Protein AF-A0A2K2TYU6-F1 (afdb_monomer)

Radius of gyration: 18.43 Å; Cα contacts (8 Å, |Δi|>4): 312; chains: 1; bounding box: 49×43×52 Å

Sequence (230 aa):
MEFLDEMWNAVNRLSLPSLKEAEAVNQVEITENPALFQAGRITERYLELQALYRYLFSMYLTAQSGMDRLDNRLKERGFLKAGESNMDFYQKYDLMGLDYLYLRSFVHIERLTPEQIDLLERLARKQGGEQTLKDAGQMMEQTYKQVLAVNSKNPKQQFEIFPSVYGEGIVKGEAILIGLKSMADYDGDGMIKDEDEDQRRVNTFYSVSKQLETILSRLLKTEVVVITEI

pLDDT: mean 90.72, std 8.13, range [54.75, 98.44]

Mean predicted aligned error: 4.63 Å

Secondary structure (DSSP, 8-state):
-HHHHHHHHHHHT--PPPHHHHHHH------S-TTTEETTEE-HHHHHHHHHHHHHHHHHHHHHH-HHHHHHHHHHTTPBPPPGGG--HHHHT--S--SSEEE-S---GGGS-HHHHHHHHHHHTT-SHHHHHHHHHHHHHHHHHHHHSS-SSSTTSEEESS--TTSTTEEETTPEEEEEE-B--B-TTSSBS-HHHHHHHHHHHHHHHHHHHHHHHHHHTS-EEEEEE-

Solvent-accessible surface area (backbone atoms only — not comparable to full-atom values): 12987 Å² total; per-residue (Å²): 108,68,67,60,50,50,51,45,51,56,60,73,64,53,68,70,75,52,69,68,60,56,57,70,69,69,77,82,74,84,65,90,51,68,78,42,29,56,98,85,35,82,38,72,58,32,54,54,49,32,50,51,53,46,38,52,50,26,53,52,49,45,76,74,66,52,50,63,62,52,44,51,55,46,50,76,71,67,60,42,52,61,50,80,91,70,45,53,77,44,55,70,58,43,63,60,84,49,72,37,46,30,59,51,39,63,68,41,62,76,73,52,53,73,70,57,49,49,43,48,49,35,42,75,69,66,42,73,53,71,60,34,50,53,52,44,48,54,50,44,74,75,38,46,66,57,26,26,16,76,28,57,90,47,38,82,44,75,44,77,80,46,96,46,100,84,48,80,28,54,40,42,11,41,24,33,38,33,34,38,40,42,44,79,64,59,43,98,86,71,43,72,67,47,64,70,59,44,52,49,50,52,53,48,53,58,54,50,33,58,51,46,25,56,53,47,16,62,73,68,72,41,54,35,47,50,50,74,47,112

Structure (mmCIF, N/CA/C/O backbone):
data_AF-A0A2K2TYU6-F1
#
_entry.id   AF-A0A2K2TYU6-F1
#
loop_
_atom_site.group_PDB
_atom_site.id
_atom_site.type_symbol
_atom_site.label_atom_id
_atom_site.label_alt_id
_atom_site.label_comp_id
_atom_site.label_asym_id
_atom_site.label_entity_id
_atom_site.label_seq_id
_atom_site.pdbx_PDB_ins_code
_atom_site.Cartn_x
_atom_site.Cartn_y
_atom_site.Cartn_z
_atom_site.occupancy
_atom_site.B_iso_or_equiv
_atom_site.auth_seq_id
_atom_site.auth_comp_id
_atom_site.auth_asym_id
_atom_site.auth_atom_id
_atom_site.pdbx_PDB_model_num
ATOM 1 N N . MET A 1 1 ? -11.712 -22.604 8.327 1.00 54.75 1 MET A N 1
ATOM 2 C CA . MET A 1 1 ? -10.639 -22.808 9.328 1.00 54.75 1 MET A CA 1
ATOM 3 C C . MET A 1 1 ? -9.282 -22.625 8.662 1.00 54.75 1 MET A C 1
ATOM 5 O O . MET A 1 1 ? -8.596 -21.686 9.020 1.00 54.75 1 MET A O 1
ATOM 9 N N . GLU A 1 2 ? -8.996 -23.369 7.589 1.00 64.75 2 GLU A N 1
ATOM 10 C CA . GLU A 1 2 ? -7.751 -23.286 6.800 1.00 64.75 2 GLU A CA 1
ATOM 11 C C . GLU A 1 2 ? -7.391 -21.868 6.308 1.00 64.75 2 GLU A C 1
ATOM 13 O O . GLU A 1 2 ? -6.295 -21.403 6.581 1.00 64.75 2 GLU A O 1
ATOM 18 N N . PHE A 1 3 ? -8.331 -21.107 5.728 1.00 63.84 3 PHE A N 1
ATOM 19 C CA . PHE A 1 3 ? -8.072 -19.724 5.278 1.00 63.84 3 PHE A CA 1
ATOM 20 C C . PHE A 1 3 ? -7.718 -18.742 6.410 1.00 63.84 3 PHE A C 1
ATOM 22 O O . PHE A 1 3 ? -6.911 -17.833 6.231 1.00 63.84 3 PHE A O 1
ATOM 29 N N . LEU A 1 4 ? -8.323 -18.906 7.593 1.00 63.62 4 LEU A N 1
ATOM 30 C CA . LEU A 1 4 ? -7.985 -18.083 8.758 1.00 63.62 4 LEU A CA 1
ATOM 31 C C . LEU A 1 4 ? -6.579 -18.406 9.244 1.00 63.62 4 LEU A C 1
ATOM 33 O O . LEU A 1 4 ? -5.850 -17.493 9.613 1.00 63.62 4 LEU A O 1
ATOM 37 N N . ASP A 1 5 ? -6.206 -19.682 9.229 1.00 68.75 5 ASP A N 1
ATOM 38 C CA . ASP A 1 5 ? -4.866 -20.122 9.592 1.00 68.75 5 ASP A CA 1
ATOM 39 C C . ASP A 1 5 ? -3.831 -19.696 8.543 1.00 68.75 5 ASP A C 1
ATOM 41 O O . ASP A 1 5 ? -2.744 -19.277 8.917 1.00 68.75 5 ASP A O 1
ATOM 45 N N . GLU A 1 6 ? -4.161 -19.700 7.250 1.00 69.81 6 GLU A N 1
ATOM 46 C CA . GLU A 1 6 ? -3.323 -19.155 6.172 1.00 69.81 6 GLU A CA 1
ATOM 47 C C . GLU A 1 6 ? -3.134 -17.645 6.291 1.00 69.81 6 GLU A C 1
ATOM 49 O O . GLU A 1 6 ? -1.996 -17.178 6.277 1.00 69.81 6 GLU A O 1
ATOM 54 N N . MET A 1 7 ? -4.221 -16.890 6.491 1.00 69.81 7 MET A N 1
ATOM 55 C CA . MET A 1 7 ? -4.152 -15.463 6.805 1.00 69.81 7 MET A CA 1
ATOM 56 C C . MET A 1 7 ? -3.268 -15.240 8.025 1.00 69.81 7 MET A C 1
ATOM 58 O O . MET A 1 7 ? -2.398 -14.381 8.011 1.00 69.81 7 MET A O 1
ATOM 62 N N . TRP A 1 8 ? -3.455 -16.025 9.083 1.00 64.69 8 TRP A N 1
ATOM 63 C CA . TRP A 1 8 ? -2.672 -15.879 10.298 1.00 64.69 8 TRP A CA 1
ATOM 64 C C . TRP A 1 8 ? -1.220 -16.290 10.146 1.00 64.69 8 TRP A C 1
ATOM 66 O O . TRP A 1 8 ? -0.357 -15.691 10.773 1.00 64.69 8 TRP A O 1
ATOM 76 N N . ASN A 1 9 ? -0.925 -17.271 9.308 1.00 70.81 9 ASN A N 1
ATOM 77 C CA . ASN A 1 9 ? 0.439 -17.629 8.961 1.00 70.81 9 ASN A CA 1
ATOM 78 C C . ASN A 1 9 ? 1.087 -16.531 8.117 1.00 70.81 9 ASN A C 1
ATOM 80 O O . ASN A 1 9 ? 2.256 -16.233 8.337 1.00 70.81 9 ASN A O 1
ATOM 84 N N . ALA A 1 10 ? 0.345 -15.892 7.210 1.00 69.00 10 ALA A N 1
ATOM 85 C CA . ALA A 1 10 ? 0.814 -14.724 6.474 1.00 69.00 10 ALA A CA 1
ATOM 86 C C . ALA A 1 10 ? 1.066 -13.539 7.421 1.00 69.00 10 ALA A C 1
ATOM 88 O O . ALA A 1 10 ? 2.134 -12.939 7.363 1.00 69.00 10 ALA A O 1
ATOM 89 N N . VAL A 1 11 ? 0.145 -13.282 8.358 1.00 65.50 11 VAL A N 1
ATOM 90 C CA . VAL A 1 11 ? 0.242 -12.214 9.366 1.00 65.50 11 VAL A CA 1
ATOM 91 C C . VAL A 1 11 ? 1.359 -12.475 10.394 1.00 65.50 11 VAL A C 1
ATOM 93 O O . VAL A 1 11 ? 2.069 -11.569 10.807 1.00 65.50 11 VAL A O 1
ATOM 96 N N . ASN A 1 12 ? 1.590 -13.721 10.799 1.00 65.56 12 ASN A N 1
ATOM 97 C CA . ASN A 1 12 ? 2.666 -14.053 11.741 1.00 65.56 12 ASN A CA 1
ATOM 98 C C . ASN A 1 12 ? 4.047 -14.101 11.075 1.00 65.56 12 ASN A C 1
ATOM 100 O O . ASN A 1 12 ? 5.063 -14.056 11.764 1.00 65.56 12 ASN A O 1
ATOM 104 N N . ARG A 1 13 ? 4.099 -14.214 9.743 1.00 65.25 13 ARG A N 1
ATOM 105 C CA . ARG A 1 13 ? 5.332 -14.097 8.952 1.00 65.25 13 ARG A CA 1
ATOM 106 C C . ARG A 1 13 ? 5.657 -12.650 8.582 1.00 65.25 13 ARG A C 1
ATOM 108 O O . ARG A 1 13 ? 6.656 -12.426 7.903 1.00 65.25 13 ARG A O 1
ATOM 115 N N . LEU A 1 14 ? 4.836 -11.685 9.002 1.00 65.94 14 LEU A N 1
ATOM 116 C CA . LEU A 1 14 ? 5.059 -10.277 8.707 1.00 65.94 14 LEU A CA 1
ATOM 117 C C . LEU A 1 14 ? 6.374 -9.826 9.330 1.00 65.94 14 LEU A C 1
ATOM 119 O O . LEU A 1 14 ? 6.532 -9.804 10.550 1.00 65.94 14 LEU A O 1
ATOM 123 N N . SER A 1 15 ? 7.305 -9.407 8.477 1.00 73.38 15 SER A N 1
ATOM 124 C CA . SER A 1 15 ? 8.320 -8.464 8.914 1.00 73.38 15 SER A CA 1
ATOM 125 C C . SER A 1 15 ? 7.583 -7.157 9.188 1.00 73.38 15 SER A C 1
ATOM 127 O O . SER A 1 15 ? 7.060 -6.533 8.268 1.00 73.38 15 SER A O 1
ATOM 129 N N . LEU A 1 16 ? 7.444 -6.798 10.460 1.00 86.25 16 LEU A N 1
ATOM 130 C CA . LEU A 1 16 ? 6.969 -5.474 10.837 1.00 86.25 16 LEU A CA 1
ATOM 131 C C . LEU A 1 16 ? 8.162 -4.514 10.839 1.00 86.25 16 LEU A C 1
ATOM 133 O O . LEU A 1 16 ? 9.266 -4.925 11.217 1.00 86.25 16 LEU A O 1
ATOM 137 N N . PRO A 1 17 ? 7.965 -3.242 10.456 1.00 90.44 17 PRO A N 1
ATOM 138 C CA . PRO A 1 17 ? 8.984 -2.234 10.688 1.00 90.44 17 PRO A CA 1
ATOM 139 C C . PRO A 1 17 ? 9.303 -2.142 12.177 1.00 90.44 17 PRO A C 1
ATOM 141 O O . PRO A 1 17 ? 8.434 -2.321 13.030 1.00 90.44 17 PRO A O 1
ATOM 144 N N . SER A 1 18 ? 10.542 -1.796 12.511 1.00 91.81 18 SER A N 1
ATOM 145 C CA . SER A 1 18 ? 10.824 -1.317 13.862 1.00 91.81 18 SER A CA 1
ATOM 146 C C . SER A 1 18 ? 10.087 0.003 14.119 1.00 91.81 18 SER A C 1
ATOM 148 O O . SER A 1 18 ? 9.856 0.787 13.194 1.00 91.81 18 SER A O 1
ATOM 150 N N . LEU A 1 19 ? 9.784 0.307 15.388 1.00 90.88 19 LEU A N 1
ATOM 151 C CA . LEU A 1 19 ? 9.201 1.603 15.771 1.00 90.88 19 LEU A CA 1
ATOM 152 C C . LEU A 1 19 ? 10.018 2.775 15.212 1.00 90.88 19 LEU A C 1
ATOM 154 O O . LEU A 1 19 ? 9.453 3.725 14.687 1.00 90.88 19 LEU A O 1
ATOM 158 N N . LYS A 1 20 ? 11.352 2.663 15.238 1.00 91.19 20 LYS A N 1
ATOM 159 C CA . LYS A 1 20 ? 12.261 3.676 14.695 1.00 91.19 20 LYS A CA 1
ATOM 160 C C . LYS A 1 20 ? 12.087 3.875 13.185 1.00 91.19 20 LYS A C 1
ATOM 162 O O . LYS A 1 20 ? 12.101 5.013 12.730 1.00 91.19 20 LYS A O 1
ATOM 167 N N . GLU A 1 21 ? 11.965 2.796 12.410 1.00 91.44 21 GLU A N 1
ATOM 168 C CA . GLU A 1 21 ? 11.733 2.893 10.962 1.00 91.44 21 GLU A CA 1
ATOM 169 C C . GLU A 1 21 ? 10.371 3.523 10.663 1.00 91.44 21 GLU A C 1
ATOM 171 O O . GLU A 1 21 ? 10.288 4.398 9.808 1.00 91.44 21 GLU A O 1
ATOM 176 N N . ALA A 1 22 ? 9.322 3.128 11.390 1.00 90.44 22 ALA A N 1
ATOM 177 C CA . ALA A 1 22 ? 7.981 3.672 11.200 1.00 90.44 22 ALA A CA 1
ATOM 178 C C . ALA A 1 22 ? 7.881 5.156 11.605 1.00 90.44 22 ALA A C 1
ATOM 180 O O . ALA A 1 22 ? 7.310 5.958 10.868 1.00 90.44 22 ALA A O 1
ATOM 181 N N . GLU A 1 23 ? 8.484 5.553 12.730 1.00 88.81 23 GLU A N 1
ATOM 182 C CA . GLU A 1 23 ? 8.552 6.958 13.158 1.00 88.81 23 GLU A CA 1
ATOM 183 C C . GLU A 1 23 ? 9.353 7.821 12.169 1.00 88.81 23 GLU A C 1
ATOM 185 O O . GLU A 1 23 ? 8.998 8.975 11.939 1.00 88.81 23 GLU A O 1
ATOM 190 N N . ALA A 1 24 ? 10.393 7.267 11.533 1.00 89.00 24 ALA A N 1
ATOM 191 C CA . ALA A 1 24 ? 11.202 7.988 10.548 1.00 89.00 24 ALA A CA 1
ATOM 192 C C . ALA A 1 24 ? 10.431 8.355 9.267 1.00 89.00 24 ALA A C 1
ATOM 194 O O . ALA A 1 24 ? 10.798 9.322 8.602 1.00 89.00 24 ALA A O 1
ATOM 195 N N . VAL A 1 25 ? 9.355 7.629 8.935 1.00 86.50 25 VAL A N 1
ATOM 196 C CA . VAL A 1 25 ? 8.456 7.984 7.820 1.00 86.50 25 VAL A CA 1
ATOM 197 C C . VAL A 1 25 ? 7.644 9.246 8.142 1.00 86.50 25 VAL A C 1
ATOM 199 O O . VAL A 1 25 ? 7.296 9.992 7.231 1.00 86.50 25 VAL A O 1
ATOM 202 N N . ASN A 1 26 ? 7.391 9.518 9.430 1.00 81.81 26 ASN A N 1
ATOM 203 C CA . ASN A 1 26 ? 6.778 10.746 9.950 1.00 81.81 26 ASN A CA 1
ATOM 204 C C . ASN A 1 26 ? 5.437 11.136 9.287 1.00 81.81 26 ASN A C 1
ATOM 206 O O . ASN A 1 26 ? 5.206 12.298 8.959 1.00 81.81 26 ASN A O 1
ATOM 210 N N . GLN A 1 27 ? 4.550 10.158 9.078 1.00 85.38 27 GLN A N 1
ATOM 211 C CA . GLN A 1 27 ? 3.218 10.384 8.491 1.00 85.38 27 GLN A CA 1
ATOM 212 C C . GLN A 1 27 ? 2.056 10.180 9.471 1.00 85.38 27 GLN A C 1
ATOM 214 O O . GLN A 1 27 ? 0.917 10.486 9.137 1.00 85.38 27 GLN A O 1
ATOM 219 N N . VAL A 1 28 ? 2.317 9.682 10.680 1.00 87.44 28 VAL A N 1
ATOM 220 C CA . VAL A 1 28 ? 1.258 9.330 11.635 1.00 87.44 28 VAL A CA 1
ATOM 221 C C . VAL A 1 28 ? 0.677 10.576 12.302 1.00 87.44 28 VAL A C 1
ATOM 223 O O . VAL A 1 28 ? 1.409 11.380 12.882 1.00 87.44 28 VAL A O 1
ATOM 226 N N . GLU A 1 29 ? -0.649 10.706 12.291 1.00 88.38 29 GLU A N 1
ATOM 227 C CA . GLU A 1 29 ? -1.349 11.733 13.065 1.00 88.38 29 GLU A CA 1
ATOM 228 C C . GLU A 1 29 ? -1.585 11.228 14.500 1.00 88.38 29 GLU A C 1
ATOM 230 O O . GLU A 1 29 ? -2.454 10.395 14.748 1.00 88.38 29 GLU A O 1
ATOM 235 N N . ILE A 1 30 ? -0.805 11.712 15.473 1.00 87.69 30 ILE A N 1
ATOM 236 C CA . ILE A 1 30 ? -0.972 11.307 16.878 1.00 87.69 30 ILE A CA 1
ATOM 237 C C . ILE A 1 30 ? -2.356 11.735 17.391 1.00 87.69 30 ILE A C 1
ATOM 239 O O . ILE A 1 30 ? -2.726 12.907 17.303 1.00 87.69 30 ILE A O 1
ATOM 243 N N . THR A 1 31 ? -3.101 10.790 17.969 1.00 85.75 31 THR A N 1
ATOM 244 C CA . THR A 1 31 ? -4.407 11.031 18.607 1.00 85.75 31 THR A CA 1
ATOM 245 C C . THR A 1 31 ? -4.393 10.616 20.079 1.00 85.75 31 THR A C 1
ATOM 247 O O . THR A 1 31 ? -3.404 10.088 20.585 1.00 85.75 31 THR A O 1
ATOM 250 N N . GLU A 1 32 ? -5.507 10.833 20.782 1.00 84.06 32 GLU A N 1
ATOM 251 C CA . GLU A 1 32 ? -5.668 10.436 22.188 1.00 84.06 32 GLU A CA 1
ATOM 252 C C . GLU A 1 32 ? -5.983 8.942 22.378 1.00 84.06 32 GLU A C 1
ATOM 254 O O . GLU A 1 32 ? -6.217 8.517 23.505 1.00 84.06 32 GLU A O 1
ATOM 259 N N . ASN A 1 33 ? -6.001 8.126 21.313 1.00 84.56 33 ASN A N 1
ATOM 260 C CA . ASN A 1 33 ? -6.320 6.703 21.428 1.00 84.56 33 ASN A CA 1
ATOM 261 C C . ASN A 1 33 ? -5.182 5.937 22.143 1.00 84.56 33 ASN A C 1
ATOM 263 O O . ASN A 1 33 ? -4.133 5.704 21.531 1.00 84.56 33 ASN A O 1
ATOM 267 N N . PRO A 1 34 ? -5.383 5.472 23.393 1.00 81.88 34 PRO A N 1
ATOM 268 C CA . PRO A 1 34 ? -4.319 4.857 24.182 1.00 81.88 34 PRO A CA 1
ATOM 269 C C . PRO A 1 34 ? -3.942 3.449 23.697 1.00 81.88 34 PRO A C 1
ATOM 271 O O . PRO A 1 34 ? -2.894 2.936 24.078 1.00 81.88 34 PRO A O 1
ATOM 274 N N . ALA A 1 35 ? -4.776 2.809 22.866 1.00 79.44 35 ALA A N 1
ATOM 275 C CA . ALA A 1 35 ? -4.442 1.523 22.250 1.00 79.44 35 ALA A CA 1
ATOM 276 C C . ALA A 1 35 ? -3.401 1.684 21.129 1.00 79.44 35 ALA A C 1
ATOM 278 O O . ALA A 1 35 ? -2.609 0.779 20.864 1.00 79.44 35 ALA A O 1
ATOM 279 N N . LEU A 1 36 ? -3.400 2.847 20.478 1.00 87.88 36 LEU A N 1
ATOM 280 C CA . LEU A 1 36 ? -2.537 3.168 19.345 1.00 87.88 36 LEU A CA 1
ATOM 281 C C . LEU A 1 36 ? -1.298 3.961 19.765 1.00 87.88 36 LEU A C 1
ATOM 283 O O . LEU A 1 36 ? -0.225 3.777 19.191 1.00 87.88 36 LEU A O 1
ATOM 287 N N . PHE A 1 37 ? -1.439 4.815 20.779 1.00 91.88 37 PHE A N 1
ATOM 288 C CA . PHE A 1 37 ? -0.407 5.757 21.179 1.00 91.88 37 PHE A CA 1
ATOM 289 C C . PHE A 1 37 ? -0.103 5.682 22.670 1.00 91.88 37 PHE A C 1
ATOM 291 O O . PHE A 1 37 ? -1.001 5.643 23.508 1.00 91.88 37 PHE A O 1
ATOM 298 N N . GLN A 1 38 ? 1.182 5.752 23.012 1.00 89.75 38 GLN A N 1
ATOM 299 C CA . GLN A 1 38 ? 1.645 5.868 24.391 1.00 89.75 38 GLN A CA 1
ATOM 300 C C . GLN A 1 38 ? 2.649 7.015 24.492 1.00 89.75 38 GLN A C 1
ATOM 302 O O . GLN A 1 38 ? 3.632 7.054 23.758 1.00 89.75 38 GLN A O 1
ATOM 307 N N . ALA A 1 39 ? 2.390 7.971 25.391 1.00 87.12 39 ALA A N 1
ATOM 308 C CA . ALA A 1 39 ? 3.230 9.162 25.579 1.00 87.12 39 ALA A CA 1
ATOM 309 C C . ALA A 1 39 ? 3.535 9.924 24.266 1.00 87.12 39 ALA A C 1
ATOM 311 O O . ALA A 1 39 ? 4.645 10.411 24.059 1.00 87.12 39 ALA A O 1
ATOM 312 N N . GLY A 1 40 ? 2.543 10.011 23.370 1.00 85.81 40 GLY A N 1
ATOM 313 C CA . GLY A 1 40 ? 2.661 10.710 22.087 1.00 85.81 40 GLY A CA 1
ATOM 314 C C . GLY A 1 40 ? 3.460 9.966 21.012 1.00 85.81 40 GLY A C 1
ATOM 315 O O . GLY A 1 40 ? 3.871 10.589 20.038 1.00 85.81 40 GLY A O 1
ATOM 316 N N . ARG A 1 41 ? 3.699 8.660 21.181 1.00 88.94 41 ARG A N 1
ATOM 317 C CA . ARG A 1 41 ? 4.425 7.809 20.226 1.00 88.94 41 ARG A CA 1
ATOM 318 C C . ARG A 1 41 ? 3.593 6.619 19.785 1.00 88.94 41 ARG A C 1
ATOM 320 O O . ARG A 1 41 ? 2.735 6.162 20.541 1.00 88.94 41 ARG A O 1
ATOM 327 N N . ILE A 1 42 ? 3.870 6.116 18.583 1.00 92.25 42 ILE A N 1
ATOM 328 C CA . ILE A 1 42 ? 3.288 4.861 18.097 1.00 92.25 42 ILE A CA 1
ATOM 329 C C . ILE A 1 42 ? 3.756 3.685 18.956 1.00 92.25 42 ILE A C 1
ATOM 331 O O . ILE A 1 42 ? 4.867 3.684 19.488 1.00 92.25 42 ILE A O 1
ATOM 335 N N . THR A 1 43 ? 2.901 2.678 19.095 1.00 92.25 43 THR A N 1
ATOM 336 C CA . THR A 1 43 ? 3.194 1.451 19.845 1.00 92.25 43 THR A CA 1
ATOM 337 C C . THR A 1 43 ? 3.448 0.276 18.899 1.00 92.25 43 THR A C 1
ATOM 339 O O . THR A 1 43 ? 3.100 0.323 17.721 1.00 92.25 43 THR A O 1
ATOM 342 N N . GLU A 1 44 ? 4.014 -0.826 19.402 1.00 91.00 44 GLU A N 1
ATOM 343 C CA . GLU A 1 44 ? 4.094 -2.078 18.624 1.00 91.00 44 GLU A CA 1
ATOM 344 C C . GLU A 1 44 ? 2.697 -2.544 18.201 1.00 91.00 44 GLU A C 1
ATOM 346 O O . GLU A 1 44 ? 2.488 -2.989 17.074 1.00 91.00 44 GLU A O 1
ATOM 351 N N . ARG A 1 45 ? 1.707 -2.325 19.074 1.00 91.50 45 ARG A N 1
ATOM 352 C CA . ARG A 1 45 ? 0.308 -2.625 18.790 1.00 91.50 45 ARG A CA 1
ATOM 353 C C . ARG A 1 45 ? -0.231 -1.830 17.602 1.00 91.50 45 ARG A C 1
ATOM 355 O O . ARG A 1 45 ? -0.951 -2.397 16.787 1.00 91.50 45 ARG A O 1
ATOM 362 N N . TYR A 1 46 ? 0.135 -0.554 17.461 1.00 94.06 46 TYR A N 1
ATOM 363 C CA . TYR A 1 46 ? -0.202 0.229 16.268 1.00 94.06 46 TYR A CA 1
ATOM 364 C C . TYR A 1 46 ? 0.321 -0.454 14.999 1.00 94.06 46 TYR A C 1
ATOM 366 O O . TYR A 1 46 ? -0.435 -0.626 14.046 1.00 94.06 46 TYR A O 1
ATOM 374 N N . LEU A 1 47 ? 1.582 -0.899 14.999 1.00 92.56 47 LEU A N 1
ATOM 375 C CA . LEU A 1 47 ? 2.200 -1.550 13.840 1.00 92.56 47 LEU A CA 1
ATOM 376 C C . LEU A 1 47 ? 1.515 -2.873 13.479 1.00 92.56 47 LEU A C 1
ATOM 378 O O . LEU A 1 47 ? 1.251 -3.125 12.304 1.00 92.56 47 LEU A O 1
ATOM 382 N N . GLU A 1 48 ? 1.164 -3.690 14.475 1.00 91.56 48 GLU A N 1
ATOM 383 C CA . GLU A 1 48 ? 0.414 -4.934 14.265 1.00 91.56 48 GLU A CA 1
ATOM 384 C C . GLU A 1 48 ? -0.948 -4.680 13.603 1.00 91.56 48 GLU A C 1
ATOM 386 O O . GLU A 1 48 ? -1.297 -5.310 12.601 1.00 91.56 48 GLU A O 1
ATOM 391 N N . LEU A 1 49 ? -1.728 -3.741 14.151 1.00 94.06 49 LEU A N 1
ATOM 392 C CA . LEU A 1 49 ? -3.061 -3.421 13.634 1.00 94.06 49 LEU A CA 1
ATOM 393 C C . LEU A 1 49 ? -2.984 -2.757 12.253 1.00 94.06 49 LEU A C 1
ATOM 395 O O . LEU A 1 49 ? -3.832 -3.012 11.395 1.00 94.06 49 LEU A O 1
ATOM 399 N N . GLN A 1 50 ? -1.946 -1.952 12.015 1.00 94.44 50 GLN A N 1
ATOM 400 C CA . GLN A 1 50 ? -1.680 -1.333 10.722 1.00 94.44 50 GLN A CA 1
ATOM 401 C C . GLN A 1 50 ? -1.401 -2.400 9.664 1.00 94.44 50 GLN A C 1
ATOM 403 O O . GLN A 1 50 ? -1.985 -2.363 8.578 1.00 94.44 50 GLN A O 1
ATOM 408 N N . ALA A 1 51 ? -0.554 -3.376 9.986 1.00 92.38 51 ALA A N 1
ATOM 409 C CA . ALA A 1 51 ? -0.216 -4.451 9.069 1.00 92.38 51 ALA A CA 1
ATOM 410 C C . ALA A 1 51 ? -1.416 -5.368 8.785 1.00 92.38 51 ALA A C 1
ATOM 412 O O . ALA A 1 51 ? -1.621 -5.773 7.641 1.00 92.38 51 ALA A O 1
ATOM 413 N N . LEU A 1 52 ? -2.274 -5.620 9.780 1.00 92.56 52 LEU A N 1
ATOM 414 C CA . LEU A 1 52 ? -3.544 -6.326 9.580 1.00 92.56 52 LEU A CA 1
ATOM 415 C C . LEU A 1 52 ? -4.469 -5.592 8.607 1.00 92.56 52 LEU A C 1
ATOM 417 O O . LEU A 1 52 ? -4.988 -6.203 7.672 1.00 92.56 52 LEU A O 1
ATOM 421 N N . TYR A 1 53 ? -4.657 -4.282 8.786 1.00 96.12 53 TYR A N 1
ATOM 422 C CA . TYR A 1 53 ? -5.464 -3.490 7.858 1.00 96.12 53 TYR A CA 1
ATOM 423 C C . TYR A 1 53 ? -4.871 -3.519 6.443 1.00 96.12 53 TYR A C 1
ATOM 425 O O . TYR A 1 53 ? -5.587 -3.745 5.464 1.00 96.12 53 TYR A O 1
ATOM 433 N N . ARG A 1 54 ? -3.546 -3.351 6.337 1.00 94.56 54 ARG A N 1
ATOM 434 C CA . ARG A 1 54 ? -2.810 -3.434 5.070 1.00 94.56 54 ARG A CA 1
ATOM 435 C C . ARG A 1 54 ? -3.022 -4.777 4.380 1.00 94.56 54 ARG A C 1
ATOM 437 O O . ARG A 1 54 ? -3.254 -4.803 3.173 1.00 94.56 54 ARG A O 1
ATOM 444 N N . TYR A 1 55 ? -2.967 -5.875 5.128 1.00 92.19 55 TYR A N 1
ATOM 445 C CA . TYR A 1 55 ? -3.196 -7.218 4.607 1.00 92.19 55 TYR A CA 1
ATOM 446 C C . TYR A 1 55 ? -4.616 -7.367 4.049 1.00 92.19 55 TYR A C 1
ATOM 448 O O . TYR A 1 55 ? -4.785 -7.801 2.911 1.00 92.19 55 TYR A O 1
ATOM 456 N N . LEU A 1 56 ? -5.637 -6.944 4.808 1.00 94.25 56 LEU A N 1
ATOM 457 C CA . LEU A 1 56 ? -7.035 -6.993 4.362 1.00 94.25 56 LEU A CA 1
ATOM 458 C C . LEU A 1 56 ? -7.227 -6.233 3.044 1.00 94.25 56 LEU A C 1
ATOM 460 O O . LEU A 1 56 ? -7.827 -6.763 2.106 1.00 94.25 56 LEU A O 1
ATOM 464 N N . PHE A 1 57 ? -6.673 -5.022 2.945 1.00 96.25 57 PHE A N 1
ATOM 465 C CA . PHE A 1 57 ? -6.741 -4.236 1.716 1.00 96.25 57 PHE A CA 1
ATOM 466 C C . PHE A 1 57 ? -5.963 -4.879 0.562 1.00 96.25 57 PHE A C 1
ATOM 468 O O . PHE A 1 57 ? -6.451 -4.897 -0.565 1.00 96.25 57 PHE A O 1
ATOM 475 N N . SER A 1 58 ? -4.786 -5.448 0.830 1.00 92.81 58 SER A N 1
ATOM 476 C CA . SER A 1 58 ? -3.961 -6.121 -0.183 1.00 92.81 58 SER A CA 1
ATOM 477 C C . SER A 1 58 ? -4.695 -7.316 -0.791 1.00 92.81 58 SER A C 1
ATOM 479 O O . SER A 1 58 ? -4.758 -7.445 -2.015 1.00 92.81 58 SER A O 1
ATOM 481 N N . MET A 1 59 ? -5.339 -8.134 0.045 1.00 90.50 59 MET A N 1
ATOM 482 C CA . MET A 1 59 ? -6.170 -9.258 -0.398 1.00 90.50 59 MET A CA 1
ATOM 483 C C . MET A 1 59 ? -7.363 -8.792 -1.234 1.00 90.50 59 MET A C 1
ATOM 485 O O . MET A 1 59 ? -7.631 -9.345 -2.299 1.00 90.50 59 MET A O 1
ATOM 489 N N . TYR A 1 60 ? -8.062 -7.748 -0.784 1.00 93.62 60 TYR A N 1
ATOM 490 C CA . TYR A 1 60 ? -9.167 -7.158 -1.537 1.00 93.62 60 TYR A CA 1
ATOM 491 C C . TYR A 1 60 ? -8.713 -6.640 -2.908 1.00 93.62 60 TYR A C 1
ATOM 493 O O . TYR A 1 60 ? -9.300 -6.983 -3.934 1.00 93.62 60 TYR A O 1
ATOM 501 N N . LEU A 1 61 ? -7.642 -5.846 -2.940 1.00 94.38 61 LEU A N 1
ATOM 502 C CA . LEU A 1 61 ? -7.152 -5.217 -4.158 1.00 94.38 61 LEU A CA 1
ATOM 503 C C . LEU A 1 61 ? -6.682 -6.260 -5.172 1.00 94.38 61 LEU A C 1
ATOM 505 O O . LEU A 1 61 ? -7.080 -6.207 -6.335 1.00 94.38 61 LEU A O 1
ATOM 509 N N . THR A 1 62 ? -5.864 -7.222 -4.745 1.00 91.56 62 THR A N 1
ATOM 510 C CA . THR A 1 62 ? -5.335 -8.284 -5.618 1.00 91.56 62 THR A CA 1
ATOM 511 C C . THR A 1 62 ? -6.449 -9.159 -6.190 1.00 91.56 62 THR A C 1
ATOM 513 O O . THR A 1 62 ? -6.483 -9.373 -7.402 1.00 91.56 62 THR A O 1
ATOM 516 N N . ALA A 1 63 ? -7.422 -9.566 -5.367 1.00 89.94 63 ALA A N 1
ATOM 517 C CA . ALA A 1 63 ? -8.548 -10.392 -5.803 1.00 89.94 63 ALA A CA 1
ATOM 518 C C . ALA A 1 63 ? -9.460 -9.700 -6.834 1.00 89.94 63 ALA A C 1
ATOM 520 O O . ALA A 1 63 ? -10.055 -10.373 -7.675 1.00 89.94 63 ALA A O 1
ATOM 521 N N . GLN A 1 64 ? -9.586 -8.370 -6.779 1.00 90.19 64 GLN A N 1
ATOM 522 C CA . GLN A 1 64 ? -10.519 -7.615 -7.627 1.00 90.19 64 GLN A CA 1
ATOM 523 C C . GLN A 1 64 ? -9.875 -6.982 -8.872 1.00 90.19 64 GLN A C 1
ATOM 525 O O . GLN A 1 64 ? -10.581 -6.615 -9.811 1.00 90.19 64 GLN A O 1
ATOM 530 N N . SER A 1 65 ? -8.549 -6.817 -8.895 1.00 90.31 65 SER A N 1
ATOM 531 C CA . SER A 1 65 ? -7.853 -6.035 -9.932 1.00 90.31 65 SER A CA 1
ATOM 532 C C . SER A 1 65 ? -7.180 -6.866 -11.026 1.00 90.31 65 SER A C 1
ATOM 534 O O . SER A 1 65 ? -6.949 -6.347 -12.119 1.00 90.31 65 SER A O 1
ATOM 536 N N . GLY A 1 66 ? -6.845 -8.133 -10.755 1.00 87.31 66 GLY A N 1
ATOM 537 C CA . GLY A 1 66 ? -6.026 -8.952 -11.657 1.00 87.31 66 GLY A CA 1
ATOM 538 C C . GLY A 1 66 ? -4.549 -8.527 -11.720 1.00 87.31 66 GLY A C 1
ATOM 539 O O . GLY A 1 66 ? -3.864 -8.827 -12.702 1.00 87.31 66 GLY A O 1
ATOM 540 N N . MET A 1 67 ? -4.062 -7.788 -10.713 1.00 91.38 67 MET A N 1
ATOM 541 C CA . MET A 1 67 ? -2.661 -7.349 -10.618 1.00 91.38 67 MET A CA 1
ATOM 542 C C . MET A 1 67 ? -1.675 -8.520 -10.524 1.00 91.38 67 MET A C 1
ATOM 544 O O . MET A 1 67 ? -0.557 -8.399 -11.009 1.00 91.38 67 MET A O 1
ATOM 548 N N . ASP A 1 68 ? -2.101 -9.663 -9.993 1.00 92.12 68 ASP A N 1
ATOM 549 C CA . ASP A 1 68 ? -1.354 -10.925 -9.981 1.00 92.12 68 ASP A CA 1
ATOM 550 C C . ASP A 1 68 ? -0.963 -11.386 -11.396 1.00 92.12 68 ASP A C 1
ATOM 552 O O . ASP A 1 68 ? 0.187 -11.731 -11.671 1.00 92.12 68 ASP A O 1
ATOM 556 N N . ARG A 1 69 ? -1.909 -11.332 -12.340 1.00 92.94 69 ARG A N 1
ATOM 557 C CA . ARG A 1 69 ? -1.674 -11.709 -13.740 1.00 92.94 69 ARG A CA 1
ATOM 558 C C . ARG A 1 69 ? -0.732 -10.735 -14.422 1.00 92.94 69 ARG A C 1
ATOM 560 O O . ARG A 1 69 ? 0.078 -11.143 -15.248 1.00 92.94 69 ARG A O 1
ATOM 567 N N . LEU A 1 70 ? -0.863 -9.449 -14.114 1.00 93.88 70 LEU A N 1
ATOM 568 C CA . LEU A 1 70 ? 0.033 -8.430 -14.642 1.00 93.88 70 LEU A CA 1
ATOM 569 C C . LEU A 1 70 ? 1.459 -8.625 -14.116 1.00 93.88 70 LEU A C 1
ATOM 571 O O . LEU A 1 70 ? 2.387 -8.635 -14.919 1.00 93.88 70 LEU A O 1
ATOM 575 N N . ASP A 1 71 ? 1.616 -8.824 -12.808 1.00 95.38 71 ASP A N 1
ATOM 576 C CA . ASP A 1 71 ? 2.905 -9.071 -12.160 1.00 95.38 71 ASP A CA 1
ATOM 577 C C . ASP A 1 71 ? 3.596 -10.286 -12.792 1.00 95.38 71 ASP A C 1
ATOM 579 O O . ASP A 1 71 ? 4.729 -10.181 -13.254 1.00 95.38 71 ASP A O 1
ATOM 583 N N . ASN A 1 72 ? 2.876 -11.399 -12.967 1.00 95.75 72 ASN A N 1
ATOM 584 C CA . ASN A 1 72 ? 3.405 -12.589 -13.639 1.00 95.75 72 ASN A CA 1
ATOM 585 C C . ASN A 1 72 ? 3.831 -12.323 -15.091 1.00 95.75 72 ASN A C 1
ATOM 587 O O . ASN A 1 72 ? 4.896 -12.773 -15.504 1.00 95.75 72 ASN A O 1
ATOM 591 N N . ARG A 1 73 ? 3.068 -11.534 -15.860 1.00 95.62 73 ARG A N 1
ATOM 592 C CA . ARG A 1 73 ? 3.456 -11.160 -17.233 1.00 95.62 73 ARG A CA 1
ATOM 593 C C . ARG A 1 73 ? 4.717 -10.298 -17.281 1.00 95.62 73 ARG A C 1
ATOM 595 O O . ARG A 1 73 ? 5.448 -10.360 -18.267 1.00 95.62 73 ARG A O 1
ATOM 602 N N . LEU A 1 74 ? 4.965 -9.474 -16.262 1.00 95.25 74 LEU A N 1
ATOM 603 C CA . LEU A 1 74 ? 6.214 -8.719 -16.142 1.00 95.25 74 LEU A CA 1
ATOM 604 C C . LEU A 1 74 ? 7.391 -9.659 -15.835 1.00 95.25 74 LEU A C 1
ATOM 606 O O . LEU A 1 74 ? 8.444 -9.508 -16.453 1.00 95.25 74 LEU A O 1
ATOM 610 N N . LYS A 1 75 ? 7.187 -10.685 -14.992 1.00 95.31 75 LYS A N 1
ATOM 611 C CA . LYS A 1 75 ? 8.196 -11.733 -14.722 1.00 95.31 75 LYS A CA 1
ATOM 612 C C . LYS A 1 75 ? 8.532 -12.537 -15.966 1.00 95.31 75 LYS A C 1
ATOM 614 O O . LYS A 1 75 ? 9.700 -12.753 -16.262 1.00 95.31 75 LYS A O 1
ATOM 619 N N . GLU A 1 76 ? 7.517 -12.954 -16.721 1.00 96.12 76 GLU A N 1
ATOM 620 C CA . GLU A 1 76 ? 7.683 -13.717 -17.966 1.00 96.12 76 GLU A CA 1
ATOM 621 C C . GLU A 1 76 ? 8.478 -12.949 -19.029 1.00 96.12 76 GLU A C 1
ATOM 623 O O . GLU A 1 76 ? 9.118 -13.559 -19.882 1.00 96.12 76 GLU A O 1
ATOM 628 N N . ARG A 1 77 ? 8.466 -11.611 -18.972 1.00 92.81 77 ARG A N 1
ATOM 629 C CA . ARG A 1 77 ? 9.295 -10.752 -19.828 1.00 92.81 77 ARG A CA 1
ATOM 630 C C . ARG A 1 77 ? 10.753 -10.649 -19.380 1.00 92.81 77 ARG A C 1
ATOM 632 O O . ARG A 1 77 ? 11.531 -10.032 -20.093 1.00 92.81 77 ARG A O 1
ATOM 639 N N . GLY A 1 78 ? 11.117 -11.235 -18.242 1.00 94.06 78 GLY A N 1
ATOM 640 C CA . GLY A 1 78 ? 12.486 -11.243 -17.729 1.00 94.06 78 GLY A CA 1
ATOM 641 C C . GLY A 1 78 ? 12.905 -9.965 -17.002 1.00 94.06 78 GLY A C 1
ATOM 642 O O . GLY A 1 78 ? 14.087 -9.799 -16.722 1.00 94.06 78 GLY A O 1
ATOM 643 N N . PHE A 1 79 ? 11.973 -9.063 -16.672 1.00 95.00 79 PHE A N 1
ATOM 644 C CA . PHE A 1 79 ? 12.325 -7.819 -15.983 1.00 95.00 79 PHE A CA 1
ATOM 645 C C . PHE A 1 79 ? 12.839 -8.078 -14.564 1.00 95.00 79 PHE A C 1
ATOM 647 O O . PHE A 1 79 ? 12.315 -8.924 -13.839 1.00 95.00 79 PHE A O 1
ATOM 654 N N . LEU A 1 80 ? 13.838 -7.318 -14.123 1.00 95.25 80 LEU A N 1
ATOM 655 C CA . LEU A 1 80 ? 14.410 -7.491 -12.791 1.00 95.25 80 LEU A CA 1
ATOM 656 C C . LEU A 1 80 ? 13.560 -6.787 -11.731 1.00 95.25 80 LEU A C 1
ATOM 658 O O . LEU A 1 80 ? 13.200 -5.615 -11.869 1.00 95.25 80 LEU A O 1
ATOM 662 N N . LYS A 1 81 ? 13.246 -7.506 -10.652 1.00 95.00 81 LYS A N 1
ATOM 663 C CA . LYS A 1 81 ? 12.617 -6.924 -9.462 1.00 95.00 81 LYS A CA 1
ATOM 664 C C . LYS A 1 81 ? 13.645 -6.218 -8.583 1.00 95.00 81 LYS A C 1
ATOM 666 O O . LYS A 1 81 ? 14.843 -6.486 -8.677 1.00 95.00 81 LYS A O 1
ATOM 671 N N . ALA A 1 82 ? 13.175 -5.354 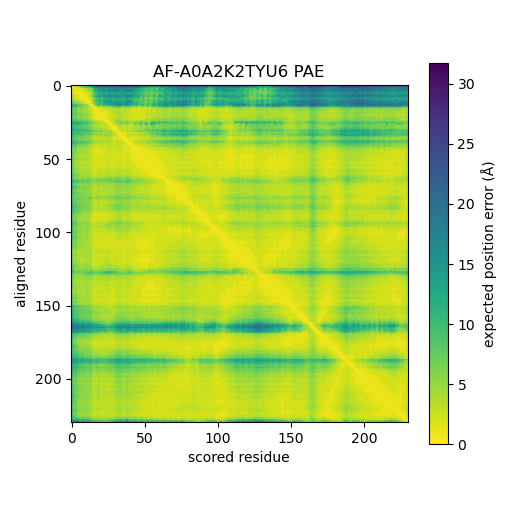-7.689 1.00 94.50 82 ALA A N 1
ATOM 672 C CA . ALA A 1 82 ? 14.045 -4.732 -6.699 1.00 94.50 82 ALA A CA 1
ATOM 673 C C . ALA A 1 82 ? 14.635 -5.785 -5.744 1.00 94.50 82 ALA A C 1
ATOM 675 O O . ALA A 1 82 ? 13.914 -6.609 -5.182 1.00 94.50 82 ALA A O 1
ATOM 676 N N . GLY A 1 83 ? 15.955 -5.747 -5.553 1.00 93.06 83 GLY A N 1
ATOM 677 C CA . GLY A 1 83 ? 16.612 -6.430 -4.434 1.00 93.06 83 GLY A CA 1
ATOM 678 C C . GLY A 1 83 ? 16.378 -5.686 -3.116 1.00 93.06 83 GLY A C 1
ATOM 679 O O . GLY A 1 83 ? 16.061 -4.499 -3.139 1.00 93.06 83 GLY A O 1
ATOM 680 N N . GLU A 1 84 ? 16.575 -6.351 -1.972 1.00 90.88 84 GLU A N 1
ATOM 681 C CA . GLU A 1 84 ? 16.275 -5.795 -0.636 1.00 90.88 84 GLU A CA 1
ATOM 682 C C . GLU A 1 84 ? 16.904 -4.417 -0.382 1.00 90.88 84 GLU A C 1
ATOM 684 O O . GLU A 1 84 ? 16.255 -3.534 0.170 1.00 90.88 84 GLU A O 1
ATOM 689 N N . SER A 1 85 ? 18.143 -4.195 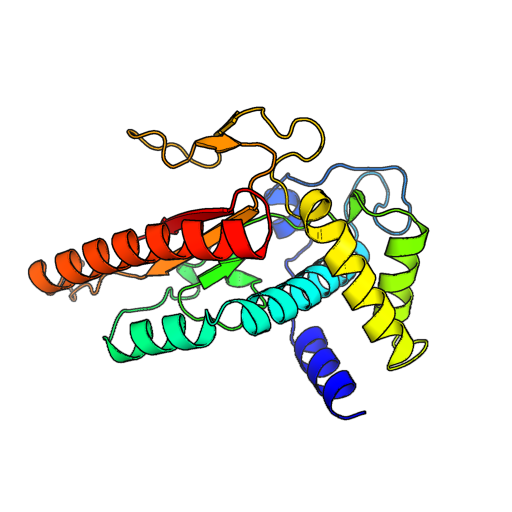-0.833 1.00 91.69 85 SER A N 1
ATOM 690 C CA . SER A 1 85 ? 18.849 -2.914 -0.674 1.00 91.69 85 SER A CA 1
ATOM 691 C C . SER A 1 85 ? 18.256 -1.764 -1.495 1.00 91.69 85 SER A C 1
ATOM 693 O O . SER A 1 85 ? 18.577 -0.609 -1.238 1.00 91.69 85 SER A O 1
ATOM 695 N N . ASN A 1 86 ? 17.431 -2.079 -2.496 1.00 92.06 86 ASN A N 1
ATOM 696 C CA . ASN A 1 86 ? 16.779 -1.120 -3.387 1.00 92.06 86 ASN A CA 1
ATOM 697 C C . ASN A 1 86 ? 15.299 -0.912 -3.035 1.00 92.06 86 ASN A C 1
ATOM 699 O O . ASN A 1 86 ? 14.636 -0.087 -3.666 1.00 92.06 86 ASN A O 1
ATOM 703 N N . MET A 1 87 ? 14.763 -1.662 -2.068 1.00 93.50 87 MET A N 1
ATOM 704 C CA . MET A 1 87 ? 13.380 -1.510 -1.628 1.00 93.50 87 MET A CA 1
ATOM 705 C C . MET A 1 87 ? 13.240 -0.274 -0.742 1.00 93.50 87 MET A C 1
ATOM 707 O O . MET A 1 87 ? 14.032 -0.055 0.176 1.00 93.50 87 MET A O 1
ATOM 711 N N . ASP A 1 88 ? 12.209 0.527 -1.007 1.00 91.50 88 ASP A N 1
ATOM 712 C CA . ASP A 1 88 ? 11.801 1.576 -0.078 1.00 91.50 88 ASP A CA 1
ATOM 713 C C . ASP A 1 88 ? 11.085 0.969 1.150 1.00 91.50 88 ASP A C 1
ATOM 715 O O . ASP A 1 88 ? 10.835 -0.240 1.232 1.00 91.50 88 ASP A O 1
ATOM 719 N N . PHE A 1 89 ? 10.748 1.817 2.127 1.00 92.62 89 PHE A N 1
ATOM 720 C CA . PHE A 1 89 ? 10.012 1.399 3.324 1.00 92.62 89 PHE A CA 1
ATOM 721 C C . PHE A 1 89 ? 8.706 0.665 2.982 1.00 92.62 89 PHE A C 1
ATOM 723 O O . PHE A 1 89 ? 8.375 -0.345 3.599 1.00 92.62 89 PHE A O 1
ATOM 730 N N . TYR A 1 90 ? 7.956 1.161 1.999 1.00 93.62 90 TYR A N 1
ATOM 731 C CA . TYR A 1 90 ? 6.645 0.623 1.665 1.00 93.62 90 TYR A CA 1
ATOM 732 C C . TYR A 1 90 ? 6.759 -0.754 1.026 1.00 93.62 90 TYR A C 1
ATOM 734 O O . TYR A 1 90 ? 6.010 -1.646 1.421 1.00 93.62 90 TYR A O 1
ATOM 742 N N . GLN A 1 91 ? 7.702 -0.931 0.101 1.00 93.88 91 GLN A N 1
ATOM 743 C CA . GLN A 1 91 ? 7.956 -2.184 -0.596 1.00 93.88 91 GLN A CA 1
ATOM 744 C C . GLN A 1 91 ? 8.499 -3.257 0.351 1.00 93.88 91 GLN A C 1
ATOM 746 O O . GLN A 1 91 ? 8.028 -4.390 0.315 1.00 93.88 91 GLN A O 1
ATOM 751 N N . LYS A 1 92 ? 9.431 -2.898 1.246 1.00 92.31 92 LYS A N 1
ATOM 752 C CA . LYS A 1 92 ? 10.021 -3.834 2.219 1.00 92.31 92 LYS A CA 1
ATOM 753 C C . LYS A 1 92 ? 8.968 -4.494 3.117 1.00 92.31 92 LYS A C 1
ATOM 755 O O . LYS A 1 92 ? 9.109 -5.658 3.480 1.00 92.31 92 LYS A O 1
ATOM 760 N N . TYR A 1 93 ? 7.925 -3.745 3.468 1.00 91.00 93 TYR A N 1
ATOM 761 C CA . TYR A 1 93 ? 6.857 -4.191 4.365 1.00 91.00 93 TYR A CA 1
ATOM 762 C C . TYR A 1 93 ? 5.538 -4.483 3.631 1.00 91.00 93 TYR A C 1
ATOM 764 O O . TYR A 1 93 ? 4.476 -4.509 4.260 1.00 91.00 93 TYR A O 1
ATOM 772 N N . ASP A 1 94 ? 5.577 -4.633 2.301 1.00 90.06 94 ASP A N 1
ATOM 773 C CA . ASP A 1 94 ? 4.391 -4.867 1.478 1.00 90.06 94 ASP A CA 1
ATOM 774 C C . ASP A 1 94 ? 3.826 -6.279 1.578 1.00 90.06 94 ASP A C 1
ATOM 776 O O . ASP A 1 94 ? 4.561 -7.258 1.681 1.00 90.06 94 ASP A O 1
ATOM 780 N N . LEU A 1 95 ? 2.490 -6.361 1.536 1.00 87.50 95 LEU A N 1
ATOM 781 C CA . LEU A 1 95 ? 1.712 -7.576 1.784 1.00 87.50 95 LEU A CA 1
ATOM 782 C C . LEU A 1 95 ? 0.863 -8.011 0.589 1.00 87.50 95 LEU A C 1
ATOM 784 O O . LEU A 1 95 ? 0.023 -8.898 0.732 1.00 87.50 95 LEU A O 1
ATOM 788 N N . MET A 1 96 ? 1.062 -7.409 -0.584 1.00 89.44 96 MET A N 1
ATOM 789 C CA . MET A 1 96 ? 0.396 -7.836 -1.814 1.00 89.44 96 MET A CA 1
ATOM 790 C C . MET A 1 96 ? 1.028 -9.103 -2.397 1.00 89.44 96 MET A C 1
ATOM 792 O O . MET A 1 96 ? 0.372 -9.803 -3.164 1.00 89.44 96 MET A O 1
ATOM 796 N N . GLY A 1 97 ? 2.280 -9.411 -2.036 1.00 88.38 97 GLY A N 1
ATOM 797 C CA . GLY A 1 97 ? 2.988 -10.601 -2.520 1.00 88.38 97 GLY A CA 1
ATOM 798 C C . GLY A 1 97 ? 3.355 -10.538 -4.007 1.00 88.38 97 GLY A C 1
ATOM 799 O O . GLY A 1 97 ? 3.474 -11.579 -4.652 1.00 88.38 97 GLY A O 1
ATOM 800 N N . LEU A 1 98 ? 3.503 -9.329 -4.553 1.00 93.56 98 LEU A N 1
ATOM 801 C CA . LEU A 1 98 ? 3.851 -9.067 -5.949 1.00 93.56 98 LEU A CA 1
ATOM 802 C C . LEU A 1 98 ? 5.308 -8.587 -6.044 1.00 93.56 98 LEU A C 1
ATOM 804 O O . LEU A 1 98 ? 5.824 -7.975 -5.111 1.00 93.56 98 LEU A O 1
ATOM 808 N N . ASP A 1 99 ? 5.990 -8.878 -7.154 1.00 95.44 99 ASP A N 1
ATOM 809 C CA . ASP A 1 99 ? 7.419 -8.554 -7.297 1.00 95.44 99 ASP A CA 1
ATOM 810 C C . ASP A 1 99 ? 7.659 -7.097 -7.717 1.00 95.44 99 ASP A C 1
ATOM 812 O O . ASP A 1 99 ? 8.651 -6.494 -7.300 1.00 95.44 99 ASP A O 1
ATOM 816 N N . TYR A 1 100 ? 6.770 -6.532 -8.539 1.00 96.62 100 TYR A N 1
ATOM 817 C CA . TYR A 1 100 ? 6.935 -5.176 -9.079 1.00 96.62 100 TYR A CA 1
ATOM 818 C C . TYR A 1 100 ? 5.937 -4.176 -8.503 1.00 96.62 100 TYR A C 1
ATOM 820 O O . TYR A 1 100 ? 6.173 -2.974 -8.585 1.00 96.62 100 TYR A O 1
ATOM 828 N N . LEU A 1 101 ? 4.817 -4.647 -7.954 1.00 96.38 101 LEU A N 1
ATOM 829 C CA . LEU A 1 101 ? 3.711 -3.814 -7.486 1.00 96.38 101 LEU A CA 1
ATOM 830 C C . LEU A 1 101 ? 3.595 -3.868 -5.965 1.00 96.38 101 LEU A C 1
ATOM 832 O O . LEU A 1 101 ? 3.659 -4.941 -5.383 1.00 96.38 101 LEU A O 1
ATOM 836 N N . TYR A 1 102 ? 3.378 -2.725 -5.323 1.00 95.75 102 TYR A N 1
ATOM 837 C CA . TYR A 1 102 ? 3.211 -2.658 -3.870 1.00 95.75 102 TYR A CA 1
ATOM 838 C C . TYR A 1 102 ? 2.299 -1.503 -3.461 1.00 95.75 102 TYR A C 1
ATOM 840 O O . TYR A 1 102 ? 2.156 -0.513 -4.182 1.00 95.75 102 TYR A O 1
ATOM 848 N N . LEU A 1 103 ? 1.677 -1.594 -2.285 1.00 95.88 103 LEU A N 1
ATOM 849 C CA . LEU A 1 103 ? 0.935 -0.472 -1.718 1.00 95.88 103 LEU A CA 1
ATOM 850 C C . LEU A 1 103 ? 1.922 0.588 -1.223 1.00 95.88 103 LEU A C 1
ATOM 852 O O . LEU A 1 103 ? 2.693 0.330 -0.304 1.00 95.88 103 LEU A O 1
ATOM 856 N N . ARG A 1 104 ? 1.877 1.789 -1.802 1.00 95.06 104 ARG A N 1
ATOM 857 C CA . ARG A 1 104 ? 2.747 2.904 -1.402 1.00 95.06 104 ARG A CA 1
ATOM 858 C C . ARG A 1 104 ? 2.062 3.899 -0.467 1.00 95.06 104 ARG A C 1
ATOM 860 O O . ARG A 1 104 ? 2.740 4.651 0.224 1.00 95.06 104 ARG A O 1
ATOM 867 N N . SER A 1 105 ? 0.732 3.921 -0.429 1.00 95.50 105 SER A N 1
ATOM 868 C CA . SER A 1 105 ? 0.006 4.709 0.569 1.00 95.50 105 SER A CA 1
ATOM 869 C C . SER A 1 105 ? 0.374 4.268 1.982 1.00 95.50 105 SER A C 1
ATOM 871 O O . SER A 1 105 ? 0.355 3.076 2.297 1.00 95.50 105 SER A O 1
ATOM 873 N N . PHE A 1 106 ? 0.625 5.243 2.854 1.00 95.06 106 PHE A N 1
ATOM 874 C CA . PHE A 1 106 ? 0.682 4.990 4.284 1.00 95.06 106 PHE A CA 1
ATOM 875 C C . PHE A 1 106 ? -0.707 4.598 4.803 1.00 95.06 106 PHE A C 1
ATOM 877 O O . PHE A 1 106 ? -1.734 5.105 4.346 1.00 95.06 106 PHE A O 1
ATOM 884 N N . VAL A 1 107 ? -0.746 3.656 5.744 1.00 96.38 107 VAL A N 1
ATOM 885 C CA . VAL A 1 107 ? -1.995 3.109 6.284 1.00 96.38 107 VAL A CA 1
ATOM 886 C C . VAL A 1 107 ? -2.312 3.814 7.601 1.00 96.38 107 VAL A C 1
ATOM 888 O O . VAL A 1 107 ? -1.803 3.442 8.658 1.00 96.38 107 VAL A O 1
ATOM 891 N N . HIS A 1 108 ? -3.156 4.841 7.532 1.00 96.81 108 HIS A N 1
ATOM 892 C CA . HIS A 1 108 ? -3.502 5.701 8.664 1.00 96.81 108 HIS A CA 1
ATOM 893 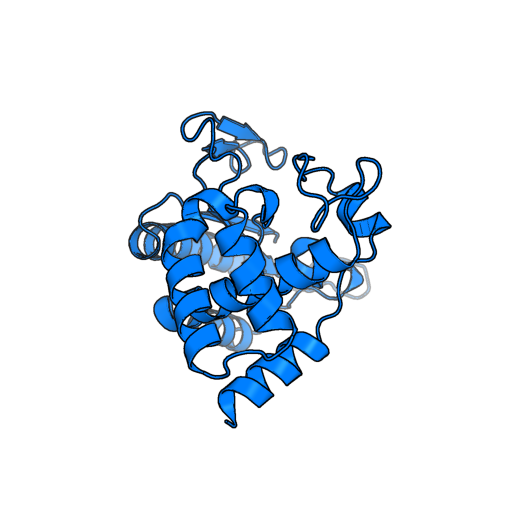C C . HIS A 1 108 ? -4.615 5.099 9.533 1.00 96.81 108 HIS A C 1
ATOM 895 O O . HIS A 1 108 ? -5.759 5.572 9.521 1.00 96.81 108 HIS A O 1
ATOM 901 N N . ILE A 1 109 ? -4.317 4.027 10.273 1.00 96.75 109 ILE A N 1
ATOM 902 C CA . ILE A 1 109 ? -5.316 3.368 11.134 1.00 96.75 109 ILE A CA 1
ATOM 903 C C . ILE A 1 109 ? -5.838 4.279 12.251 1.00 96.75 109 ILE A C 1
ATOM 905 O O . ILE A 1 109 ? -6.939 4.065 12.741 1.00 96.75 109 ILE A O 1
ATOM 909 N N . GLU A 1 110 ? -5.119 5.344 12.606 1.00 95.62 110 GLU A N 1
ATOM 910 C CA . GLU A 1 110 ? -5.586 6.377 13.535 1.00 95.62 110 GLU A CA 1
ATOM 911 C C . GLU A 1 110 ? -6.850 7.114 13.058 1.00 95.62 110 GLU A C 1
ATOM 913 O O . GLU A 1 110 ? -7.504 7.785 13.852 1.00 95.62 110 GLU A O 1
ATOM 918 N N . ARG A 1 111 ? -7.204 6.995 11.769 1.00 96.19 111 ARG A N 1
ATOM 919 C CA . ARG A 1 111 ? -8.433 7.557 11.184 1.00 96.19 111 ARG A CA 1
ATOM 920 C C . ARG A 1 111 ? -9.652 6.654 11.385 1.00 96.19 111 ARG A C 1
ATOM 922 O O . ARG A 1 111 ? -10.762 7.033 11.010 1.00 96.19 111 ARG A O 1
ATOM 929 N N . LEU A 1 112 ? -9.459 5.453 11.924 1.00 96.75 112 LEU A N 1
ATOM 930 C CA . LEU A 1 112 ? -10.544 4.555 12.294 1.00 96.75 112 LEU A CA 1
ATOM 931 C C . LEU A 1 112 ? -11.173 4.989 13.621 1.00 96.75 112 LEU A C 1
ATOM 933 O O . LEU A 1 112 ? -10.517 5.521 14.516 1.00 96.75 112 LEU A O 1
ATOM 937 N N . THR A 1 113 ? -12.468 4.728 13.751 1.00 95.38 113 THR A N 1
ATOM 938 C CA . THR A 1 113 ? -13.200 4.901 15.013 1.00 95.38 113 THR A CA 1
ATOM 939 C C . THR A 1 113 ? -12.733 3.886 16.066 1.00 95.38 113 THR A C 1
ATOM 941 O O . THR A 1 113 ? -12.214 2.824 15.703 1.00 95.38 113 THR A O 1
ATOM 944 N N . PRO A 1 114 ? -12.936 4.154 17.370 1.00 94.62 114 PRO A N 1
ATOM 945 C CA . PRO A 1 114 ? -12.597 3.203 18.430 1.00 94.62 114 PRO A CA 1
ATOM 946 C C . PRO A 1 114 ? -13.209 1.810 18.225 1.00 94.62 114 PRO A C 1
ATOM 948 O O . PRO A 1 114 ? -12.532 0.808 18.434 1.00 94.62 114 PRO A O 1
ATOM 951 N N . GLU A 1 115 ? -14.449 1.730 17.742 1.00 95.12 115 GLU A N 1
ATOM 952 C CA . GLU A 1 115 ? -15.150 0.469 17.474 1.00 95.12 115 GLU A CA 1
ATOM 953 C C . GLU A 1 115 ? -14.507 -0.319 16.321 1.00 95.12 115 GLU A C 1
ATOM 955 O O . GLU A 1 115 ? -14.450 -1.550 16.344 1.00 95.12 115 GLU A O 1
ATOM 960 N N . GLN A 1 116 ? -13.995 0.383 15.308 1.00 97.25 116 GLN A N 1
ATOM 961 C CA . GLN A 1 116 ? -13.276 -0.224 14.185 1.00 97.25 116 GLN A CA 1
ATOM 962 C C . GLN A 1 116 ? -11.878 -0.702 14.603 1.00 97.25 116 GLN A C 1
ATOM 964 O O . GLN A 1 116 ? -11.431 -1.753 14.142 1.00 97.25 116 GLN A O 1
ATOM 969 N N . ILE A 1 117 ? -11.208 0.024 15.504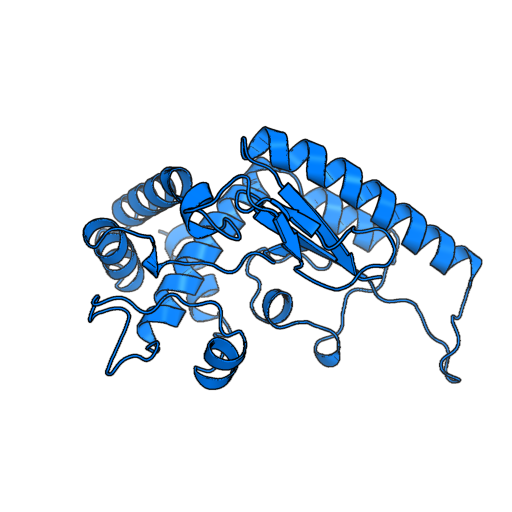 1.00 96.88 117 ILE A N 1
ATOM 970 C CA . ILE A 1 117 ? -9.951 -0.424 16.118 1.00 96.88 117 ILE A CA 1
ATOM 971 C C . ILE A 1 117 ? -10.179 -1.669 16.979 1.00 96.88 117 ILE A C 1
ATOM 973 O O . ILE A 1 117 ? -9.436 -2.636 16.832 1.00 96.88 117 ILE A O 1
ATOM 977 N N . ASP A 1 118 ? -11.230 -1.699 17.803 1.00 95.06 118 ASP A N 1
ATOM 978 C CA . ASP A 1 118 ? -11.602 -2.889 18.582 1.00 95.06 118 ASP A CA 1
ATOM 979 C C . ASP A 1 118 ? -11.858 -4.109 17.682 1.00 95.06 118 ASP A C 1
ATOM 981 O O . ASP A 1 118 ? -11.453 -5.228 17.995 1.00 95.06 118 ASP A O 1
ATOM 985 N N . LEU A 1 119 ? -12.473 -3.910 16.515 1.00 95.88 119 LEU A N 1
ATOM 986 C CA . LEU A 1 119 ? -12.669 -4.992 15.555 1.00 95.88 119 LEU A CA 1
ATOM 987 C C . LEU A 1 119 ? -11.339 -5.560 15.030 1.00 95.88 119 LEU A C 1
ATOM 989 O O . LEU A 1 119 ? -11.185 -6.783 14.968 1.00 95.88 119 LEU A O 1
ATOM 993 N N . LEU A 1 120 ? -10.364 -4.702 14.703 1.00 94.75 120 LEU A N 1
ATOM 994 C CA . LEU A 1 120 ? -9.010 -5.146 14.348 1.00 94.75 120 LEU A CA 1
ATOM 995 C C . LEU A 1 120 ? -8.309 -5.818 15.535 1.00 94.75 120 LEU A C 1
ATOM 997 O O . LEU A 1 120 ? -7.596 -6.800 15.343 1.00 94.75 120 LEU A O 1
ATOM 1001 N N . GLU A 1 121 ? -8.531 -5.346 16.763 1.00 94.12 121 GLU A N 1
ATOM 1002 C CA . GLU A 1 121 ? -7.979 -5.967 17.966 1.00 94.12 121 GLU A CA 1
ATOM 1003 C C . GLU A 1 121 ? -8.513 -7.380 18.193 1.00 94.12 121 GLU A C 1
ATOM 1005 O O . GLU A 1 121 ? -7.734 -8.297 18.473 1.00 94.12 121 GLU A O 1
ATOM 1010 N N . ARG A 1 122 ? -9.833 -7.559 18.070 1.00 93.12 122 ARG A N 1
ATOM 1011 C CA . ARG A 1 122 ? -10.497 -8.862 18.161 1.00 93.12 122 ARG A CA 1
ATOM 1012 C C . ARG A 1 122 ? -9.995 -9.789 17.073 1.00 93.12 122 ARG A C 1
ATOM 1014 O O . ARG A 1 122 ? -9.660 -10.936 17.383 1.00 93.12 122 ARG A O 1
ATOM 1021 N N . LEU A 1 123 ? -9.869 -9.272 15.846 1.00 90.12 123 LEU A N 1
ATOM 1022 C CA . LEU A 1 123 ? -9.261 -10.009 14.750 1.00 90.12 123 LEU A CA 1
ATOM 1023 C C . LEU A 1 123 ? -7.871 -10.466 15.167 1.00 90.12 123 LEU A C 1
ATOM 1025 O O . LEU A 1 123 ? -7.673 -11.671 15.190 1.00 90.12 123 LEU A O 1
ATOM 1029 N N . ALA A 1 124 ? -6.995 -9.553 15.609 1.00 89.00 124 ALA A N 1
ATOM 1030 C CA . ALA A 1 124 ? -5.616 -9.815 16.027 1.00 89.00 124 ALA A CA 1
ATOM 1031 C C . ALA A 1 124 ? -5.485 -10.835 17.177 1.00 89.00 124 ALA A C 1
ATOM 1033 O O . ALA A 1 124 ? -4.496 -11.550 17.293 1.00 89.00 124 ALA A O 1
ATOM 1034 N N . ARG A 1 125 ? -6.490 -10.924 18.050 1.00 89.56 125 ARG A N 1
ATOM 1035 C CA . ARG A 1 125 ? -6.526 -11.887 19.164 1.00 89.56 125 ARG A CA 1
ATOM 1036 C C . ARG A 1 125 ? -7.200 -13.208 18.793 1.00 89.56 125 ARG A C 1
ATOM 1038 O O . ARG A 1 125 ? -7.424 -14.038 19.673 1.00 89.56 125 ARG A O 1
ATOM 1045 N N . LYS A 1 126 ? -7.542 -13.406 17.513 1.00 84.94 126 LYS A N 1
ATOM 1046 C CA . LYS A 1 126 ? -8.279 -14.573 16.995 1.00 84.94 126 LYS A CA 1
ATOM 1047 C C . LYS A 1 126 ? -9.643 -14.768 17.664 1.00 84.94 126 LYS A C 1
ATOM 1049 O O . LYS A 1 126 ? -10.142 -15.886 17.770 1.00 84.94 126 LYS A O 1
ATOM 1054 N N . GLN A 1 127 ? -10.251 -13.684 18.133 1.00 85.06 127 GLN A N 1
ATOM 1055 C CA . GLN A 1 127 ? -11.558 -13.718 18.778 1.00 85.06 127 GLN A CA 1
ATOM 1056 C C . GLN A 1 127 ? -12.663 -13.665 17.720 1.00 85.06 127 GLN A C 1
ATOM 1058 O O . GLN A 1 127 ? -12.526 -12.980 16.715 1.00 85.06 127 GLN A O 1
ATOM 1063 N N . GLY A 1 128 ? -13.751 -14.412 17.932 1.00 80.69 128 GLY A N 1
ATOM 1064 C CA . GLY A 1 128 ? -14.934 -14.401 17.056 1.00 80.69 128 GLY A CA 1
ATOM 1065 C C . GLY A 1 128 ? -14.802 -15.140 15.712 1.00 80.69 128 GLY A C 1
ATOM 1066 O O . GLY A 1 128 ? -15.793 -15.273 14.993 1.00 80.69 128 GLY A O 1
ATOM 1067 N N . GLY A 1 129 ? -13.628 -15.695 15.390 1.00 85.56 129 GLY A N 1
ATOM 1068 C CA . GLY A 1 129 ? -13.435 -16.603 14.254 1.00 85.56 129 GLY A CA 1
ATOM 1069 C C . GLY A 1 129 ? -13.733 -15.968 12.888 1.00 85.56 129 GLY A C 1
ATOM 1070 O O . GLY A 1 129 ? -13.353 -14.832 12.616 1.00 85.56 129 GLY A O 1
ATOM 1071 N N . GLU A 1 130 ? -14.405 -16.714 12.006 1.00 86.88 130 GLU A N 1
ATOM 1072 C CA . GLU A 1 130 ? -14.680 -16.290 10.621 1.00 86.88 130 GLU A CA 1
ATOM 1073 C C . GLU A 1 130 ? -15.595 -15.064 10.537 1.00 86.88 130 GLU A C 1
ATOM 1075 O O . GLU A 1 130 ? -15.449 -14.252 9.625 1.00 86.88 130 GLU A O 1
ATOM 1080 N N . GLN A 1 131 ? -16.510 -14.898 11.495 1.00 90.88 131 GLN A N 1
ATOM 1081 C CA . GLN A 1 131 ? -17.400 -13.740 11.510 1.00 90.88 131 GLN A CA 1
ATOM 1082 C C . GLN A 1 131 ? -16.611 -12.443 11.702 1.00 90.88 131 GLN A C 1
ATOM 1084 O O . GLN A 1 131 ? -16.792 -11.501 10.940 1.00 90.88 131 GLN A O 1
ATOM 1089 N N . THR A 1 132 ? -15.668 -12.420 12.645 1.00 91.94 132 THR A N 1
ATOM 1090 C CA . THR A 1 132 ? -14.809 -11.252 12.883 1.00 91.94 132 THR A CA 1
ATOM 1091 C C . THR A 1 132 ? -13.957 -10.902 11.667 1.00 91.94 132 THR A C 1
ATOM 1093 O O . THR A 1 132 ? -13.769 -9.724 11.378 1.00 91.94 132 THR A O 1
ATOM 1096 N N . LEU A 1 133 ? -13.492 -11.898 10.908 1.00 90.62 133 LEU A N 1
ATOM 1097 C CA . LEU A 1 133 ? -12.799 -11.654 9.643 1.00 90.62 133 LEU A CA 1
ATOM 1098 C C . LEU A 1 133 ? -13.717 -11.017 8.591 1.00 90.62 133 LEU A C 1
ATOM 1100 O O . LEU A 1 133 ? -13.312 -10.060 7.934 1.00 90.62 133 LEU A O 1
ATOM 1104 N N . LYS A 1 134 ? -14.950 -11.515 8.437 1.00 92.00 134 LYS A N 1
ATOM 1105 C CA . LYS A 1 134 ? -15.933 -10.926 7.510 1.00 92.00 134 LYS A CA 1
ATOM 1106 C C . LYS A 1 134 ? -16.249 -9.483 7.884 1.00 92.00 134 LYS A C 1
ATOM 1108 O O . LYS A 1 134 ? -16.211 -8.613 7.017 1.00 92.00 134 LYS A O 1
ATOM 1113 N N . ASP A 1 135 ? -16.492 -9.235 9.165 1.00 96.12 135 ASP A N 1
ATOM 1114 C CA . ASP A 1 135 ? -16.773 -7.900 9.686 1.00 96.12 135 ASP A CA 1
ATOM 1115 C C . ASP A 1 135 ? -15.578 -6.963 9.437 1.00 96.12 135 ASP A C 1
ATOM 1117 O O . ASP A 1 135 ? -15.757 -5.831 8.988 1.00 96.12 135 ASP A O 1
ATOM 1121 N N . ALA A 1 136 ? -14.347 -7.432 9.674 1.00 95.75 136 ALA A N 1
ATOM 1122 C CA . ALA A 1 136 ? -13.135 -6.648 9.441 1.00 95.75 136 ALA A CA 1
ATOM 1123 C C . ALA A 1 136 ? -12.910 -6.344 7.952 1.00 95.75 136 ALA A C 1
ATOM 1125 O O . ALA A 1 136 ? -12.530 -5.225 7.608 1.00 95.75 136 ALA A O 1
ATOM 1126 N N . GLY A 1 137 ? -13.191 -7.303 7.064 1.00 95.62 137 GLY A N 1
ATOM 1127 C CA . GLY A 1 137 ? -13.165 -7.096 5.616 1.00 95.62 137 GLY A CA 1
ATOM 1128 C C . GLY A 1 137 ? -14.176 -6.039 5.168 1.00 95.62 137 GLY A C 1
ATOM 1129 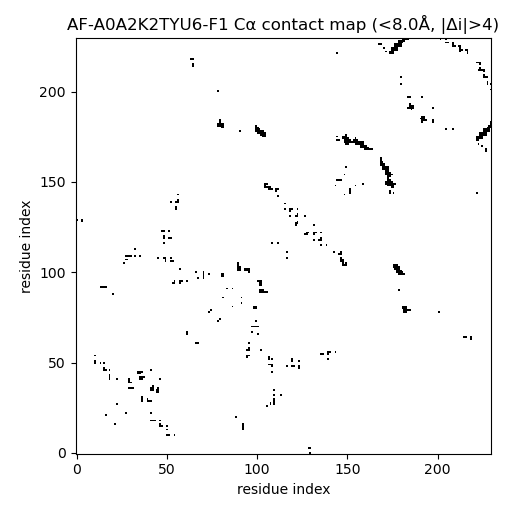O O . GLY A 1 137 ? -13.810 -5.100 4.468 1.00 95.62 137 GLY A O 1
ATOM 1130 N N . GLN A 1 138 ? -15.420 -6.120 5.650 1.00 97.50 138 GLN A N 1
ATOM 1131 C CA . GLN A 1 138 ? -16.454 -5.118 5.365 1.00 97.50 138 GLN A CA 1
ATOM 1132 C C . GLN A 1 138 ? -16.082 -3.731 5.897 1.00 97.50 138 GLN A C 1
ATOM 1134 O O . GLN A 1 138 ? -16.263 -2.731 5.203 1.00 97.50 138 GLN A O 1
ATOM 1139 N N . MET A 1 139 ? -15.536 -3.660 7.112 1.00 98.38 139 MET A N 1
ATOM 1140 C CA . MET A 1 139 ? -15.036 -2.417 7.692 1.00 98.38 139 MET A CA 1
ATOM 1141 C C . MET A 1 139 ? -13.919 -1.819 6.831 1.00 98.38 139 MET A C 1
ATOM 1143 O O . MET A 1 139 ? -13.954 -0.626 6.529 1.00 98.38 139 MET A O 1
ATOM 1147 N N . MET A 1 140 ? -12.958 -2.634 6.389 1.00 98.00 140 MET A N 1
ATOM 1148 C CA . MET A 1 140 ? -11.878 -2.198 5.503 1.00 98.00 140 MET A CA 1
ATOM 1149 C C . MET A 1 140 ? -12.439 -1.666 4.175 1.00 98.00 140 MET A C 1
ATOM 1151 O O . MET A 1 140 ? -12.107 -0.548 3.782 1.00 98.00 140 MET A O 1
ATOM 1155 N N . GLU A 1 141 ? -13.373 -2.380 3.537 1.00 97.62 141 GLU A N 1
ATOM 1156 C CA . GLU A 1 141 ? -14.025 -1.936 2.293 1.00 97.62 141 GLU A CA 1
ATOM 1157 C C . GLU A 1 141 ? -14.764 -0.595 2.445 1.00 97.62 141 GLU A C 1
ATOM 1159 O O . GLU A 1 141 ? -14.814 0.208 1.515 1.00 97.62 141 GLU A O 1
ATOM 1164 N N . GLN A 1 142 ? -15.320 -0.314 3.623 1.00 97.94 142 GLN A N 1
ATOM 1165 C CA . GLN A 1 142 ? -16.001 0.953 3.903 1.00 97.94 142 GLN A CA 1
ATOM 1166 C C . GLN A 1 142 ? -15.033 2.098 4.224 1.00 97.94 142 GLN A C 1
ATOM 1168 O O . GLN A 1 142 ? -15.400 3.266 4.089 1.00 97.94 142 GLN A O 1
ATOM 1173 N N . THR A 1 143 ? -13.807 1.789 4.652 1.00 98.44 143 THR A N 1
ATOM 1174 C CA . THR A 1 143 ? -12.880 2.771 5.234 1.0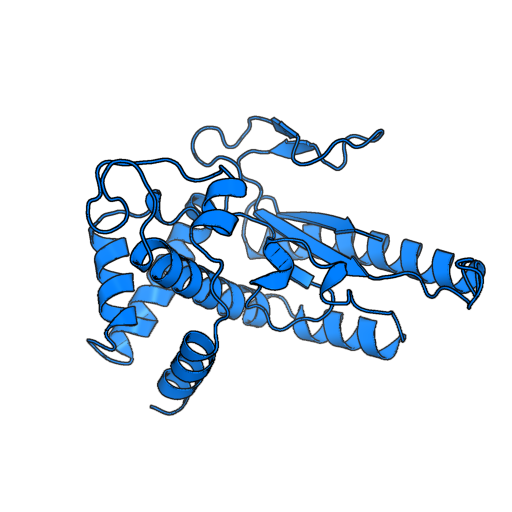0 98.44 143 THR A CA 1
ATOM 1175 C C . THR A 1 143 ? -11.602 2.989 4.426 1.00 98.44 143 THR A C 1
ATOM 1177 O O . THR A 1 143 ? -10.900 3.965 4.684 1.00 98.44 143 THR A O 1
ATOM 1180 N N . TYR A 1 144 ? -11.286 2.173 3.415 1.00 98.25 144 TYR A N 1
ATOM 1181 C CA . TYR A 1 144 ? -9.984 2.263 2.735 1.00 98.25 144 TYR A CA 1
ATOM 1182 C C . TYR A 1 144 ? -9.712 3.649 2.142 1.00 98.25 144 TYR A C 1
ATOM 1184 O O . TYR A 1 144 ? -8.586 4.130 2.209 1.00 98.25 144 TYR A O 1
ATOM 1192 N N . LYS A 1 145 ? -10.738 4.346 1.631 1.00 97.44 145 LYS A N 1
ATOM 1193 C CA . LYS A 1 145 ? -10.571 5.700 1.075 1.00 97.44 145 LYS A CA 1
ATOM 1194 C C . LYS A 1 145 ? -10.090 6.700 2.117 1.00 97.44 145 LYS A C 1
ATOM 1196 O O . LYS A 1 145 ? -9.260 7.539 1.805 1.00 97.44 145 LYS A O 1
ATOM 1201 N N . GLN A 1 146 ? -10.594 6.623 3.349 1.00 96.94 146 GLN A N 1
ATOM 1202 C CA . GLN A 1 146 ? -10.143 7.519 4.415 1.00 96.94 146 GLN A CA 1
ATOM 1203 C C . GLN A 1 146 ? -8.790 7.082 4.989 1.00 96.94 146 GLN A C 1
ATOM 1205 O O . GLN A 1 146 ? -7.972 7.940 5.318 1.00 96.94 146 GLN A O 1
ATOM 1210 N N . VAL A 1 147 ? -8.542 5.772 5.098 1.00 98.06 147 VAL A N 1
ATOM 1211 C CA . VAL A 1 147 ? -7.331 5.220 5.724 1.00 98.06 147 VAL A CA 1
ATOM 1212 C C . VAL A 1 147 ? -6.107 5.338 4.812 1.00 98.06 147 VAL A C 1
ATOM 1214 O O . VAL A 1 147 ? -5.015 5.578 5.311 1.00 98.06 147 VAL A O 1
ATOM 1217 N N . LEU A 1 148 ? -6.277 5.204 3.493 1.00 98.00 148 LEU A N 1
ATOM 1218 C CA . LEU A 1 148 ? -5.172 5.159 2.522 1.00 98.00 148 LEU A CA 1
ATOM 1219 C C . LEU A 1 148 ? -4.965 6.455 1.732 1.00 98.00 148 LEU A C 1
ATOM 1221 O O . LEU A 1 148 ? -3.969 6.574 1.018 1.00 98.00 148 LEU A O 1
ATOM 1225 N N . ALA A 1 149 ? -5.899 7.406 1.817 1.00 97.06 149 ALA A N 1
ATOM 1226 C CA . ALA A 1 149 ? -5.742 8.715 1.193 1.00 97.06 149 ALA A CA 1
ATOM 1227 C C . ALA A 1 149 ? -4.505 9.435 1.744 1.00 97.06 149 ALA A C 1
ATOM 1229 O O . ALA A 1 149 ? -4.299 9.463 2.961 1.00 97.06 149 ALA A O 1
ATOM 1230 N N . VAL A 1 150 ? -3.750 10.098 0.867 1.00 95.69 150 VAL A N 1
ATOM 1231 C CA . VAL A 1 150 ? -2.646 10.997 1.252 1.00 95.69 150 VAL A CA 1
ATOM 1232 C C . VAL A 1 150 ? -3.106 12.015 2.303 1.00 95.69 150 VAL A C 1
ATOM 1234 O O . VAL A 1 150 ? -2.445 12.235 3.313 1.00 95.69 150 VAL A O 1
ATOM 1237 N N . ASN A 1 151 ? -4.282 12.606 2.099 1.00 94.25 151 ASN A N 1
ATOM 1238 C CA . ASN A 1 151 ? -4.940 13.488 3.048 1.00 94.25 151 ASN A CA 1
ATOM 1239 C C . ASN A 1 151 ? -6.466 13.422 2.886 1.00 94.25 151 ASN A C 1
ATOM 1241 O O . ASN A 1 151 ? -7.048 14.044 1.994 1.00 94.25 151 ASN A O 1
ATOM 1245 N N . SER A 1 152 ? -7.130 12.707 3.794 1.00 91.88 152 SER A N 1
ATOM 1246 C CA . SER A 1 152 ? -8.590 12.555 3.781 1.00 91.88 152 SER A CA 1
ATOM 1247 C C . SER A 1 152 ? -9.350 13.814 4.218 1.00 91.88 152 SER A C 1
ATOM 1249 O O . SER A 1 152 ? -10.515 13.976 3.857 1.00 91.88 152 SER A O 1
ATOM 1251 N N . LYS A 1 153 ? -8.708 14.724 4.965 1.00 92.25 153 LYS A N 1
ATOM 1252 C CA . LYS A 1 153 ? -9.312 15.983 5.439 1.00 92.25 153 LYS A CA 1
ATOM 1253 C C . LYS A 1 153 ? -9.393 17.029 4.324 1.00 92.25 153 LYS A C 1
ATOM 1255 O O . LYS A 1 153 ? -10.360 17.782 4.264 1.00 92.25 153 LYS A O 1
ATOM 1260 N N . ASN A 1 154 ? -8.406 17.045 3.427 1.00 93.69 154 ASN A N 1
ATOM 1261 C CA . ASN A 1 154 ? -8.314 17.969 2.296 1.00 93.69 154 ASN A CA 1
ATOM 1262 C C . ASN A 1 154 ? -8.189 17.205 0.963 1.00 93.69 154 ASN A C 1
ATOM 1264 O O . ASN A 1 154 ? -7.154 17.284 0.299 1.00 93.69 154 ASN A O 1
ATOM 1268 N N . PRO A 1 155 ? -9.244 16.497 0.519 1.00 93.56 155 PRO A N 1
ATOM 1269 C CA . PRO A 1 155 ? -9.164 15.548 -0.596 1.00 93.56 155 PRO A CA 1
ATOM 1270 C C . PRO A 1 155 ? -8.748 16.177 -1.931 1.00 93.56 155 PRO A C 1
ATOM 1272 O O . PRO A 1 155 ? -8.126 15.518 -2.753 1.00 93.56 155 PRO A O 1
ATOM 1275 N N . LYS A 1 156 ? -9.060 17.461 -2.150 1.00 95.19 156 LYS A N 1
ATOM 1276 C CA . LYS A 1 156 ? -8.735 18.189 -3.390 1.00 95.19 156 LYS A CA 1
ATOM 1277 C C . LYS A 1 156 ? -7.402 18.938 -3.342 1.00 95.19 156 LYS A C 1
ATOM 1279 O O . LYS A 1 156 ? -6.976 19.453 -4.373 1.00 95.19 156 LYS A O 1
ATOM 1284 N N . GLN A 1 157 ? -6.784 19.057 -2.165 1.00 95.62 157 GLN A N 1
ATOM 1285 C CA . GLN A 1 157 ? -5.490 19.721 -2.027 1.00 95.62 157 GLN A CA 1
ATOM 1286 C C . GLN A 1 157 ? -4.413 18.875 -2.706 1.00 95.62 157 GLN A C 1
ATOM 1288 O O . GLN A 1 157 ? -4.474 17.650 -2.658 1.00 95.62 157 GLN A O 1
ATOM 1293 N N . GLN A 1 158 ? -3.455 19.530 -3.353 1.00 94.12 158 GLN A N 1
ATOM 1294 C CA . GLN A 1 158 ? -2.320 18.862 -3.976 1.00 94.12 158 GLN A CA 1
ATOM 1295 C C . GLN A 1 158 ? -1.163 18.726 -2.986 1.00 94.12 158 GLN A C 1
ATOM 1297 O O . GLN A 1 158 ? -0.891 19.647 -2.214 1.00 94.12 158 GLN A O 1
ATOM 1302 N N . PHE A 1 159 ? -0.490 17.584 -3.040 1.00 91.69 159 PHE A N 1
ATOM 1303 C CA . PHE A 1 159 ? 0.660 17.234 -2.220 1.00 91.69 159 PHE A CA 1
ATOM 1304 C C . PHE A 1 159 ? 1.779 16.736 -3.127 1.00 91.69 159 PHE A C 1
ATOM 1306 O O . PHE A 1 159 ? 1.533 15.943 -4.033 1.00 91.69 159 PHE A O 1
ATOM 1313 N N . GLU A 1 160 ? 2.999 17.194 -2.873 1.00 90.75 160 GLU A N 1
ATOM 1314 C CA . GLU A 1 160 ? 4.197 16.685 -3.533 1.00 90.75 160 GLU A CA 1
ATOM 1315 C C . GLU A 1 160 ? 4.738 15.499 -2.725 1.00 90.75 160 GLU A C 1
ATOM 1317 O O . GLU A 1 160 ? 5.194 15.659 -1.594 1.00 90.75 160 GLU A O 1
ATOM 1322 N N . ILE A 1 161 ? 4.633 14.295 -3.286 1.00 88.00 161 ILE A N 1
ATOM 1323 C CA . ILE A 1 161 ? 5.085 13.043 -2.661 1.00 88.00 161 ILE A CA 1
ATOM 1324 C C . ILE A 1 161 ? 6.573 12.800 -2.939 1.00 88.00 161 ILE A C 1
ATOM 1326 O O . ILE A 1 161 ? 7.269 12.188 -2.130 1.00 88.00 161 ILE A O 1
ATOM 1330 N N . PHE A 1 162 ? 7.063 13.276 -4.084 1.00 82.31 162 PHE A N 1
ATOM 1331 C CA . PHE A 1 162 ? 8.477 13.326 -4.443 1.00 82.31 162 PHE A CA 1
ATOM 1332 C C . PHE A 1 162 ? 8.702 14.424 -5.496 1.00 82.31 162 PHE A C 1
ATOM 1334 O O . PHE A 1 162 ? 7.785 14.726 -6.265 1.00 82.31 162 PHE A O 1
ATOM 1341 N N . PRO A 1 163 ? 9.908 15.007 -5.565 1.00 77.56 163 PRO A N 1
ATOM 1342 C CA . PRO A 1 163 ? 10.218 16.004 -6.577 1.00 77.56 163 PRO A CA 1
ATOM 1343 C C . PRO A 1 163 ? 10.292 15.367 -7.971 1.00 77.56 163 PRO A C 1
ATOM 1345 O O . PRO A 1 163 ? 11.040 14.416 -8.188 1.00 77.56 163 PRO A O 1
ATOM 1348 N N . SER A 1 164 ? 9.550 15.916 -8.935 1.00 76.88 164 SER A N 1
ATOM 1349 C CA . SER A 1 164 ? 9.649 15.565 -10.361 1.00 76.88 164 SER A CA 1
ATOM 1350 C C . SER A 1 164 ? 9.580 16.826 -11.215 1.00 76.88 164 SER A C 1
ATOM 1352 O O . SER A 1 164 ? 8.742 17.698 -10.989 1.00 76.88 164 SER A O 1
ATOM 1354 N N . VAL A 1 165 ? 10.435 16.897 -12.241 1.00 67.88 165 VAL A N 1
ATOM 1355 C CA . VAL A 1 165 ? 10.478 18.011 -13.207 1.00 67.88 165 VAL A CA 1
ATOM 1356 C C . VAL A 1 165 ? 9.143 18.166 -13.946 1.00 67.88 165 VAL A C 1
ATOM 1358 O O . VAL A 1 165 ? 8.761 19.279 -14.302 1.00 67.88 165 VAL A O 1
ATOM 1361 N N . TYR A 1 166 ? 8.410 17.067 -14.137 1.00 69.69 166 TYR A N 1
ATOM 1362 C CA . TYR A 1 166 ? 7.143 17.038 -14.871 1.00 69.69 166 TYR A CA 1
ATOM 1363 C C . TYR A 1 166 ? 5.910 16.958 -13.958 1.00 69.69 166 TYR A C 1
ATOM 1365 O O . TYR A 1 166 ? 4.794 16.790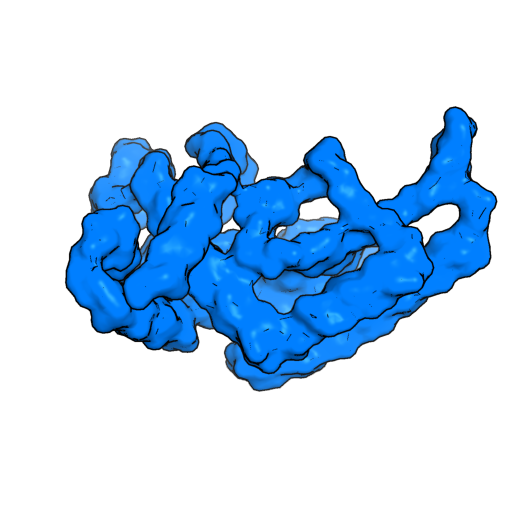 -14.446 1.00 69.69 166 TYR A O 1
ATOM 1373 N N . GLY A 1 167 ? 6.091 17.097 -12.639 1.00 72.56 167 GLY A N 1
ATOM 1374 C CA . GLY A 1 167 ? 4.990 17.122 -11.672 1.00 72.56 167 GLY A CA 1
ATOM 1375 C C . GLY A 1 167 ? 4.332 15.765 -11.407 1.00 72.56 167 GLY A C 1
ATOM 1376 O O . GLY A 1 167 ? 3.271 15.720 -10.796 1.00 72.56 167 GLY A O 1
ATOM 1377 N N . GLU A 1 168 ? 4.950 14.654 -11.820 1.00 76.69 168 GLU A N 1
ATOM 1378 C CA . GLU A 1 168 ? 4.427 13.289 -11.613 1.00 76.69 168 GLU A CA 1
ATOM 1379 C C . GLU A 1 168 ? 4.299 12.916 -10.129 1.00 76.69 168 GLU A C 1
ATOM 1381 O O . GLU A 1 168 ? 3.516 12.040 -9.770 1.00 76.69 168 GLU A O 1
ATOM 1386 N N . GLY A 1 169 ? 5.055 13.594 -9.263 1.00 82.19 169 GLY A N 1
ATOM 1387 C CA . GLY A 1 169 ? 4.966 13.442 -7.816 1.00 82.19 169 GLY A CA 1
ATOM 1388 C C . GLY A 1 169 ? 3.880 14.285 -7.152 1.00 82.19 169 GLY A C 1
ATOM 1389 O O . GLY A 1 169 ? 3.733 14.196 -5.936 1.00 82.19 169 GLY A O 1
ATOM 1390 N N . ILE A 1 170 ? 3.121 15.091 -7.903 1.00 90.88 170 ILE A N 1
ATOM 1391 C CA . ILE A 1 170 ? 2.031 15.913 -7.366 1.00 90.88 170 ILE A CA 1
ATOM 1392 C C . ILE A 1 170 ? 0.716 15.140 -7.463 1.00 90.88 170 ILE A C 1
ATOM 1394 O O . ILE A 1 170 ? 0.228 14.849 -8.554 1.00 90.88 170 ILE A O 1
ATOM 1398 N N . VAL A 1 171 ? 0.100 14.859 -6.317 1.00 94.31 171 VAL A N 1
ATOM 1399 C CA . VAL A 1 171 ? -1.142 14.074 -6.224 1.00 94.31 171 VAL A CA 1
ATOM 1400 C C . VAL A 1 171 ? -2.191 14.800 -5.391 1.00 94.31 171 VAL A C 1
ATOM 1402 O O . VAL A 1 171 ? -1.859 15.637 -4.551 1.00 94.31 171 VAL A O 1
ATOM 1405 N N . LYS A 1 172 ? -3.474 14.488 -5.594 1.00 95.75 172 LYS A N 1
ATOM 1406 C CA . LYS A 1 172 ? -4.536 15.001 -4.717 1.00 95.75 172 LYS A CA 1
ATOM 1407 C C . LYS A 1 172 ? -4.551 14.279 -3.370 1.00 95.75 172 LYS A C 1
ATOM 1409 O O . LYS A 1 172 ? -4.173 13.116 -3.279 1.00 95.75 172 LYS A O 1
ATOM 1414 N N . GLY A 1 173 ? -5.062 14.942 -2.337 1.00 96.31 173 GLY A N 1
ATOM 1415 C CA . GLY A 1 173 ? -5.220 14.370 -1.000 1.00 96.31 173 GLY A CA 1
ATOM 1416 C C . GLY A 1 173 ? -6.027 13.069 -0.987 1.00 96.31 173 GLY A C 1
ATOM 1417 O O . GLY A 1 173 ? -5.695 12.158 -0.243 1.00 96.31 173 GLY A O 1
ATOM 1418 N N . GLU A 1 174 ? -7.038 12.926 -1.843 1.00 97.00 174 GLU A N 1
ATOM 1419 C CA . GLU A 1 174 ? -7.842 11.695 -1.941 1.00 97.00 174 GLU A CA 1
ATOM 1420 C C . GLU A 1 174 ? -7.137 10.514 -2.628 1.00 97.00 174 GLU A C 1
ATOM 1422 O O . GLU A 1 174 ? -7.696 9.415 -2.676 1.00 97.00 174 GLU A O 1
ATOM 1427 N N . ALA A 1 175 ? -5.941 10.731 -3.184 1.00 97.44 175 ALA A N 1
ATOM 1428 C CA . ALA A 1 175 ? -5.243 9.717 -3.952 1.00 97.44 175 ALA A CA 1
ATOM 1429 C C . ALA A 1 175 ? -4.803 8.538 -3.077 1.00 97.44 175 ALA A C 1
ATOM 1431 O O . ALA A 1 175 ? -4.302 8.716 -1.964 1.00 97.44 175 ALA A O 1
ATOM 1432 N N . ILE A 1 176 ? -4.945 7.333 -3.627 1.00 97.75 176 ILE A N 1
ATOM 1433 C CA . ILE A 1 176 ? -4.291 6.117 -3.139 1.00 97.75 176 ILE A CA 1
ATOM 1434 C C . ILE A 1 176 ? -3.075 5.852 -4.026 1.00 97.75 176 ILE A C 1
ATOM 1436 O O . ILE A 1 176 ? -3.171 5.888 -5.252 1.00 97.75 176 ILE A O 1
ATOM 1440 N N . LEU A 1 177 ? -1.929 5.587 -3.408 1.00 96.62 177 LEU A N 1
ATOM 1441 C CA . LEU A 1 177 ? -0.657 5.424 -4.096 1.00 96.62 177 LEU A CA 1
ATOM 1442 C C . LEU A 1 177 ? -0.295 3.945 -4.214 1.00 96.62 177 LEU A C 1
ATOM 1444 O O . LEU A 1 177 ? -0.254 3.217 -3.219 1.00 96.62 177 LEU A O 1
ATOM 1448 N N . ILE A 1 178 ? 0.028 3.522 -5.430 1.00 96.75 178 ILE A N 1
ATOM 1449 C CA . ILE A 1 178 ? 0.583 2.201 -5.733 1.00 96.75 178 ILE A CA 1
ATOM 1450 C C . ILE A 1 178 ? 1.996 2.403 -6.270 1.00 96.75 178 ILE A C 1
ATOM 1452 O O . ILE A 1 178 ? 2.213 3.249 -7.130 1.00 96.75 178 ILE A O 1
ATOM 1456 N N . GLY A 1 179 ? 2.964 1.659 -5.751 1.00 95.44 179 GLY A N 1
ATOM 1457 C CA . GLY A 1 179 ? 4.311 1.612 -6.301 1.00 95.44 179 GLY A CA 1
ATOM 1458 C C . GLY A 1 179 ? 4.392 0.602 -7.440 1.00 95.44 179 GLY A C 1
ATOM 1459 O O . GLY A 1 179 ? 3.804 -0.476 -7.354 1.00 95.44 179 GLY A O 1
ATOM 1460 N N . LEU A 1 180 ? 5.114 0.955 -8.499 1.00 95.94 180 LEU A N 1
ATOM 1461 C CA . LEU A 1 180 ? 5.496 0.064 -9.588 1.00 95.94 180 LEU A CA 1
ATOM 1462 C C . LEU A 1 180 ? 7.005 0.206 -9.812 1.00 95.94 180 LEU A C 1
ATOM 1464 O O . LEU A 1 180 ? 7.452 1.244 -10.297 1.00 95.94 180 LEU A O 1
ATOM 1468 N N . LYS A 1 181 ? 7.783 -0.824 -9.471 1.00 95.25 181 LYS A N 1
ATOM 1469 C CA . LYS A 1 181 ? 9.247 -0.759 -9.480 1.00 95.25 181 LYS A CA 1
ATOM 1470 C C . LYS A 1 181 ? 9.894 -1.886 -10.268 1.00 95.25 181 LYS A C 1
ATOM 1472 O O . LYS A 1 181 ? 9.520 -3.042 -10.103 1.00 95.25 181 LYS A O 1
ATOM 1477 N N . SER A 1 182 ? 10.901 -1.557 -11.073 1.00 95.50 182 SER A N 1
ATOM 1478 C CA . SER A 1 182 ? 11.834 -2.530 -11.661 1.00 95.50 182 SER A CA 1
ATOM 1479 C C . SER A 1 182 ? 13.257 -1.995 -11.653 1.00 95.50 182 SER A C 1
ATOM 1481 O O . SER A 1 182 ? 13.461 -0.796 -11.508 1.00 95.50 182 SER A O 1
ATOM 1483 N N . MET A 1 183 ? 14.229 -2.888 -11.815 1.00 95.25 183 MET A N 1
ATOM 1484 C CA . MET A 1 183 ? 15.644 -2.534 -11.897 1.00 95.25 183 MET A CA 1
ATOM 1485 C C . MET A 1 183 ? 16.148 -2.669 -13.335 1.00 95.25 183 MET A C 1
ATOM 1487 O O . MET A 1 183 ? 15.728 -3.581 -14.054 1.00 95.25 183 MET A O 1
ATOM 1491 N N . ALA A 1 184 ? 17.070 -1.793 -13.732 1.00 94.38 184 ALA A N 1
ATOM 1492 C CA . ALA A 1 184 ? 17.893 -2.011 -14.918 1.00 94.38 184 ALA A CA 1
ATOM 1493 C C . ALA A 1 184 ? 18.866 -3.185 -14.693 1.00 94.38 184 ALA A C 1
ATOM 1495 O O . ALA A 1 184 ? 19.270 -3.456 -13.557 1.00 94.38 184 ALA A O 1
ATOM 1496 N N . ASP A 1 185 ? 19.238 -3.876 -15.775 1.00 94.06 185 ASP A N 1
ATOM 1497 C CA . ASP A 1 185 ? 20.308 -4.880 -15.757 1.00 94.06 185 ASP A CA 1
ATOM 1498 C C . ASP A 1 185 ? 21.643 -4.182 -16.042 1.00 94.06 185 ASP A C 1
ATOM 1500 O O . ASP A 1 185 ? 21.836 -3.602 -17.117 1.00 94.06 185 ASP A O 1
ATOM 1504 N N . TYR A 1 186 ? 22.544 -4.219 -15.063 1.00 92.81 186 TYR A N 1
ATOM 1505 C CA . TYR A 1 186 ? 23.861 -3.598 -15.154 1.00 92.81 186 TYR A CA 1
ATOM 1506 C C . TYR A 1 186 ? 24.942 -4.659 -15.369 1.00 92.81 186 TYR A C 1
ATOM 1508 O O . TYR A 1 186 ? 24.882 -5.755 -14.808 1.00 92.81 186 TYR A O 1
ATOM 1516 N N . ASP A 1 187 ? 25.950 -4.330 -16.167 1.00 93.38 187 ASP A N 1
ATOM 1517 C CA . ASP A 1 187 ? 27.144 -5.149 -16.328 1.00 93.38 187 ASP A CA 1
ATOM 1518 C C . ASP A 1 187 ? 28.130 -4.989 -15.150 1.00 93.38 187 ASP A C 1
ATOM 1520 O O . ASP A 1 187 ? 27.872 -4.300 -14.160 1.00 93.38 187 ASP A O 1
ATOM 1524 N N . GLY A 1 188 ? 29.278 -5.670 -15.239 1.00 91.38 188 GLY A N 1
ATOM 1525 C CA . GLY A 1 188 ? 30.310 -5.638 -14.198 1.00 91.38 188 GLY A CA 1
ATOM 1526 C C . GLY A 1 188 ? 30.981 -4.273 -14.001 1.00 91.38 188 GLY A C 1
ATOM 1527 O O . GLY A 1 188 ? 31.598 -4.066 -12.956 1.00 91.38 188 GLY A O 1
ATOM 1528 N N . ASP A 1 189 ? 30.834 -3.357 -14.960 1.00 91.38 189 ASP A N 1
ATOM 1529 C CA . ASP A 1 189 ? 31.367 -1.994 -14.912 1.00 91.38 189 ASP A CA 1
ATOM 1530 C C . ASP A 1 189 ? 30.311 -0.980 -14.422 1.00 91.38 189 ASP A C 1
ATOM 1532 O O . ASP A 1 189 ? 30.603 0.208 -14.271 1.00 91.38 189 ASP A O 1
ATOM 1536 N N . GLY A 1 190 ? 29.090 -1.445 -14.120 1.00 90.19 190 GLY A N 1
ATOM 1537 C CA . GLY A 1 190 ? 27.977 -0.616 -13.657 1.00 90.19 190 GLY A CA 1
ATOM 1538 C C . GLY A 1 190 ? 27.240 0.115 -14.781 1.00 90.19 190 GLY A C 1
ATOM 1539 O O . GLY A 1 190 ? 26.492 1.054 -14.504 1.00 90.19 190 GLY A O 1
ATOM 1540 N N . MET A 1 191 ? 27.439 -0.296 -16.035 1.00 92.81 191 MET A N 1
ATOM 1541 C CA . MET A 1 191 ? 26.756 0.254 -17.205 1.00 92.81 191 MET A CA 1
ATOM 1542 C C . MET A 1 191 ? 25.513 -0.572 -17.536 1.00 92.81 191 MET A C 1
ATOM 1544 O O . MET A 1 191 ? 25.442 -1.753 -17.207 1.00 92.81 191 MET A O 1
ATOM 1548 N N . ILE A 1 192 ? 24.515 0.036 -18.183 1.00 94.56 192 ILE A N 1
ATOM 1549 C CA . ILE A 1 192 ? 23.345 -0.706 -18.670 1.00 94.56 192 ILE A CA 1
ATOM 1550 C C . ILE A 1 192 ? 23.821 -1.708 -19.721 1.00 94.56 192 ILE A C 1
ATOM 1552 O O . ILE A 1 192 ? 24.459 -1.338 -20.704 1.00 94.56 192 ILE A O 1
ATOM 1556 N N . LYS A 1 193 ? 23.495 -2.980 -19.508 1.00 94.25 193 LYS A N 1
ATOM 1557 C CA . LYS A 1 193 ? 23.982 -4.087 -20.336 1.00 94.25 193 LYS A CA 1
ATOM 1558 C C . LYS A 1 193 ? 23.413 -4.081 -21.758 1.00 94.25 193 LYS A C 1
ATOM 1560 O O . LYS A 1 193 ? 24.112 -4.460 -22.694 1.00 94.25 193 LYS A O 1
ATOM 1565 N N . ASP A 1 194 ? 22.152 -3.678 -21.909 1.00 94.62 194 ASP A N 1
ATOM 1566 C CA . ASP A 1 194 ? 21.463 -3.522 -23.195 1.00 94.62 194 ASP A CA 1
ATOM 1567 C C . ASP A 1 194 ? 20.513 -2.312 -23.119 1.00 94.62 194 ASP A C 1
ATOM 1569 O O . ASP A 1 194 ? 19.471 -2.356 -22.462 1.00 94.62 194 ASP A O 1
ATOM 1573 N N . GLU A 1 195 ? 20.895 -1.210 -23.770 1.00 94.75 195 GLU A N 1
ATOM 1574 C CA . GLU A 1 195 ? 20.125 0.043 -23.769 1.00 94.75 195 GLU A CA 1
ATOM 1575 C C . GLU A 1 195 ? 18.764 -0.098 -24.468 1.00 94.75 195 GLU A C 1
ATOM 1577 O O . GLU A 1 195 ? 17.781 0.506 -24.033 1.00 94.75 195 GLU A O 1
ATOM 1582 N N . ASP A 1 196 ? 18.669 -0.915 -25.521 1.00 95.06 196 ASP A N 1
ATOM 1583 C CA . ASP A 1 196 ? 17.414 -1.130 -26.245 1.00 95.06 196 ASP A CA 1
ATOM 1584 C C . ASP A 1 196 ? 16.431 -1.938 -25.389 1.00 95.06 196 ASP A C 1
ATOM 1586 O O . ASP A 1 196 ? 15.222 -1.674 -25.376 1.00 95.06 196 ASP A O 1
ATOM 1590 N N . GLU A 1 197 ? 16.925 -2.946 -24.668 1.00 93.44 197 GLU A N 1
ATOM 1591 C CA . GLU A 1 197 ? 16.129 -3.702 -23.706 1.00 93.44 197 GLU A CA 1
ATOM 1592 C C . GLU A 1 197 ? 15.688 -2.842 -22.522 1.00 93.44 197 GLU A C 1
ATOM 1594 O O . GLU A 1 197 ? 14.504 -2.873 -22.165 1.00 93.44 197 GLU A O 1
ATOM 1599 N N . ASP A 1 198 ? 16.580 -2.019 -21.973 1.00 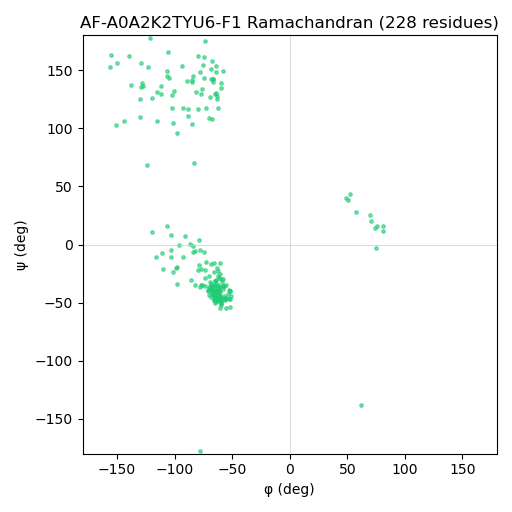95.38 198 ASP A N 1
ATOM 1600 C CA . ASP A 1 198 ? 16.232 -1.113 -20.883 1.00 95.38 198 ASP A CA 1
ATOM 1601 C C . ASP A 1 198 ? 15.194 -0.074 -21.320 1.00 95.38 198 ASP A C 1
ATOM 1603 O O . ASP A 1 198 ? 14.165 0.108 -20.666 1.00 95.38 198 ASP A O 1
ATOM 1607 N N . GLN A 1 199 ? 15.352 0.511 -22.508 1.00 95.62 199 GLN A N 1
ATOM 1608 C CA . GLN A 1 199 ? 14.360 1.430 -23.057 1.00 95.62 199 GLN A CA 1
ATOM 1609 C C . GLN A 1 199 ? 12.999 0.741 -23.271 1.00 95.62 199 GLN A C 1
ATOM 1611 O O . GLN A 1 199 ? 11.943 1.345 -23.034 1.00 95.62 199 GLN A O 1
ATOM 1616 N N . ARG A 1 200 ? 12.981 -0.540 -23.680 1.00 94.56 200 ARG A N 1
ATOM 1617 C CA . ARG A 1 200 ? 11.748 -1.350 -23.759 1.00 94.56 200 ARG A CA 1
ATOM 1618 C C . ARG A 1 200 ? 11.129 -1.596 -22.381 1.00 94.56 200 ARG A C 1
ATOM 1620 O O . ARG A 1 200 ? 9.897 -1.539 -22.274 1.00 94.56 200 ARG A O 1
ATOM 1627 N N . ARG A 1 201 ? 11.933 -1.853 -21.344 1.00 95.56 201 ARG A N 1
ATOM 1628 C CA . ARG A 1 201 ? 11.483 -1.981 -19.945 1.00 95.56 201 ARG A CA 1
ATOM 1629 C C . ARG A 1 201 ? 10.828 -0.685 -19.485 1.00 95.56 201 ARG A C 1
ATOM 1631 O O . ARG A 1 201 ? 9.653 -0.712 -19.120 1.00 95.56 201 ARG A O 1
ATOM 1638 N N . VAL A 1 202 ? 11.534 0.438 -19.613 1.00 95.19 202 VAL A N 1
ATOM 1639 C CA . VAL A 1 202 ? 11.058 1.781 -19.252 1.00 95.19 202 VAL A CA 1
ATOM 1640 C C . VAL A 1 202 ? 9.699 2.063 -19.902 1.00 95.19 202 VAL A C 1
ATOM 1642 O O . VAL A 1 202 ? 8.707 2.316 -19.216 1.00 95.19 202 VAL A O 1
ATOM 1645 N N . ASN A 1 203 ? 9.607 1.910 -21.227 1.00 95.31 203 ASN A N 1
ATOM 1646 C CA . ASN A 1 203 ? 8.369 2.142 -21.976 1.00 95.31 203 ASN A CA 1
ATOM 1647 C C . ASN A 1 203 ? 7.228 1.208 -21.542 1.00 95.31 203 ASN A C 1
ATOM 1649 O O . ASN A 1 203 ? 6.066 1.620 -21.479 1.00 95.31 203 ASN A O 1
ATOM 1653 N N . THR A 1 204 ? 7.545 -0.052 -21.230 1.00 95.81 204 THR A N 1
ATOM 1654 C CA . THR A 1 204 ? 6.554 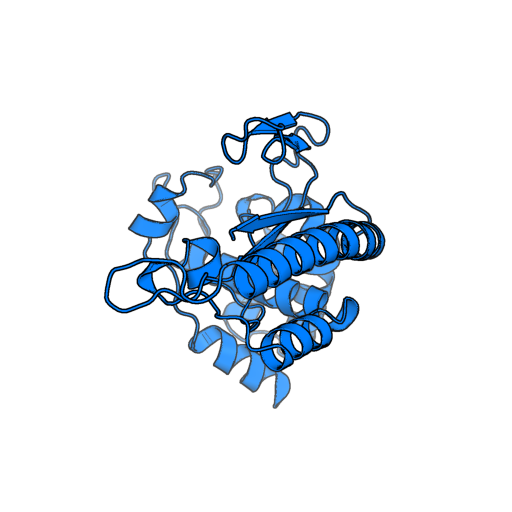-1.019 -20.742 1.00 95.81 204 THR A CA 1
ATOM 1655 C C . THR A 1 204 ? 5.998 -0.587 -19.389 1.00 95.81 204 THR A C 1
ATOM 1657 O O . THR A 1 204 ? 4.780 -0.567 -19.221 1.00 95.81 204 THR A O 1
ATOM 1660 N N . PHE A 1 205 ? 6.856 -0.199 -18.446 1.00 95.50 205 PHE A N 1
ATOM 1661 C CA . PHE A 1 205 ? 6.451 0.197 -17.097 1.00 95.50 205 PHE A CA 1
ATOM 1662 C C . PHE A 1 205 ? 5.625 1.489 -17.094 1.00 95.50 205 PHE A C 1
ATOM 1664 O O . PHE A 1 205 ? 4.576 1.526 -16.452 1.00 95.50 205 PHE A O 1
ATOM 1671 N N . TYR A 1 206 ? 5.993 2.493 -17.898 1.00 93.88 206 TYR A N 1
ATOM 1672 C CA . TYR A 1 206 ? 5.160 3.688 -18.092 1.00 93.88 206 TYR A CA 1
ATOM 1673 C C . TYR A 1 206 ? 3.793 3.373 -18.718 1.00 93.88 206 TYR A C 1
ATOM 1675 O O . TYR A 1 206 ? 2.772 3.942 -18.333 1.00 93.88 206 TYR A O 1
ATOM 1683 N N . SER A 1 207 ? 3.735 2.453 -19.687 1.00 94.44 207 SER A N 1
ATOM 1684 C CA . SER A 1 207 ? 2.456 2.045 -20.279 1.00 94.44 207 SER A CA 1
ATOM 1685 C C . SER A 1 207 ? 1.573 1.303 -19.273 1.00 94.44 207 SER A C 1
ATOM 1687 O O . SER A 1 207 ? 0.363 1.536 -19.202 1.00 94.44 207 SER A O 1
ATOM 1689 N N . VAL A 1 208 ? 2.179 0.415 -18.483 1.00 94.94 208 VAL A N 1
ATOM 1690 C CA . VAL A 1 208 ? 1.497 -0.356 -17.442 1.00 94.94 208 VAL A CA 1
ATOM 1691 C C . VAL A 1 208 ? 0.979 0.557 -16.336 1.00 94.94 208 VAL A C 1
ATOM 1693 O O . VAL A 1 208 ? -0.173 0.395 -15.933 1.00 94.94 208 VAL A O 1
ATOM 1696 N N . SER A 1 209 ? 1.767 1.539 -15.888 1.00 94.75 209 SER A N 1
ATOM 1697 C CA . SER A 1 209 ? 1.348 2.466 -14.834 1.00 94.75 209 SER A CA 1
ATOM 1698 C C . SER A 1 209 ? 0.081 3.224 -15.229 1.00 94.75 209 SER A C 1
ATOM 1700 O O . SER A 1 209 ? -0.903 3.185 -14.494 1.00 94.75 209 SER A O 1
ATOM 1702 N N . LYS A 1 210 ? 0.022 3.783 -16.444 1.00 93.88 210 LYS A N 1
ATOM 1703 C CA . LYS A 1 210 ? -1.165 4.506 -16.940 1.00 93.88 210 LYS A CA 1
ATOM 1704 C C . LYS A 1 210 ? -2.407 3.623 -17.073 1.00 93.88 210 LYS A C 1
ATOM 1706 O O . LYS A 1 210 ? -3.526 4.059 -16.779 1.00 93.88 210 LYS A O 1
ATOM 1711 N N . GLN A 1 211 ? -2.229 2.371 -17.495 1.00 94.44 211 GLN A N 1
ATOM 1712 C CA . GLN A 1 211 ? -3.329 1.405 -17.547 1.00 94.44 211 GLN A CA 1
ATOM 1713 C C . GLN A 1 211 ? -3.840 1.065 -16.142 1.00 94.44 211 GLN A C 1
ATOM 1715 O O . GLN A 1 211 ? -5.053 1.060 -15.914 1.00 94.44 211 GLN A O 1
ATOM 1720 N N . LEU A 1 212 ? -2.928 0.830 -15.194 1.00 95.31 212 LEU A N 1
ATOM 1721 C CA . LEU A 1 212 ? -3.266 0.537 -13.805 1.00 95.31 212 LEU A CA 1
ATOM 1722 C C . LEU A 1 212 ? -3.970 1.705 -13.120 1.00 95.31 212 LEU A C 1
ATOM 1724 O O . LEU A 1 212 ? -5.004 1.474 -12.502 1.00 95.31 212 LEU A O 1
ATOM 1728 N N . GLU A 1 213 ? -3.496 2.943 -13.279 1.00 95.81 213 GLU A N 1
ATOM 1729 C CA . GLU A 1 213 ? -4.159 4.140 -12.735 1.00 95.81 213 GLU A CA 1
ATOM 1730 C C . GLU A 1 213 ? -5.637 4.175 -13.138 1.00 95.81 213 GLU A C 1
ATOM 1732 O O . GLU A 1 213 ? -6.521 4.331 -12.294 1.00 95.81 213 GLU A O 1
ATOM 1737 N N . THR A 1 214 ? -5.927 3.926 -14.418 1.00 95.19 214 THR A N 1
ATOM 1738 C CA . THR A 1 214 ? -7.299 3.911 -14.947 1.00 95.19 214 THR A CA 1
ATOM 1739 C C . THR A 1 214 ? -8.132 2.769 -14.359 1.00 95.19 214 THR A C 1
ATOM 1741 O O . THR A 1 214 ? -9.275 2.970 -13.933 1.00 95.19 214 THR A O 1
ATOM 1744 N N . ILE A 1 215 ? -7.586 1.549 -14.346 1.00 95.81 215 ILE A N 1
ATOM 1745 C CA . ILE A 1 215 ? -8.291 0.354 -13.865 1.00 95.81 215 ILE A CA 1
ATOM 1746 C C . ILE A 1 215 ? -8.590 0.479 -12.372 1.00 95.81 215 ILE A C 1
ATOM 1748 O O . ILE A 1 215 ? -9.741 0.304 -11.963 1.00 95.81 215 ILE A O 1
ATOM 1752 N N . LEU A 1 216 ? -7.572 0.813 -11.582 1.00 97.19 216 LEU A N 1
ATOM 1753 C CA . LEU A 1 216 ? -7.655 0.880 -10.132 1.00 97.19 216 LEU A CA 1
ATOM 1754 C C . LEU A 1 216 ? -8.492 2.070 -9.671 1.00 97.19 216 LEU A C 1
ATOM 1756 O O . LEU A 1 216 ? -9.311 1.896 -8.773 1.00 97.19 216 LEU A O 1
ATOM 1760 N N . SER A 1 217 ? -8.392 3.234 -10.323 1.00 97.62 217 SER A N 1
ATOM 1761 C CA . SER A 1 217 ? -9.235 4.385 -9.965 1.00 97.62 217 SER A CA 1
ATOM 1762 C C . SER A 1 217 ? -10.722 4.081 -10.142 1.00 97.62 217 SER A C 1
ATOM 1764 O O . SER A 1 217 ? -11.560 4.439 -9.313 1.00 97.62 217 SER A O 1
ATOM 1766 N N . ARG A 1 218 ? -11.069 3.360 -11.215 1.00 97.19 218 ARG A N 1
ATOM 1767 C CA . ARG A 1 218 ? -12.444 2.914 -11.463 1.00 97.19 218 ARG A CA 1
ATOM 1768 C C . ARG A 1 218 ? -12.894 1.863 -10.451 1.00 97.19 218 ARG A C 1
ATOM 1770 O O . ARG A 1 218 ? -14.011 1.968 -9.949 1.00 97.19 218 ARG A O 1
ATOM 1777 N N . LEU A 1 219 ? -12.048 0.871 -10.163 1.00 96.75 219 LEU A N 1
ATOM 1778 C CA . LEU A 1 219 ? -12.336 -0.182 -9.186 1.00 96.75 219 LEU A CA 1
ATOM 1779 C C . LEU A 1 219 ? -12.579 0.417 -7.794 1.00 96.75 219 LEU A C 1
ATOM 1781 O O . LEU A 1 219 ? -13.618 0.179 -7.183 1.00 96.75 219 LEU A O 1
ATOM 1785 N N . LEU A 1 220 ? -11.645 1.247 -7.333 1.00 96.62 220 LEU A N 1
ATOM 1786 C CA . LEU A 1 220 ? -11.655 1.845 -6.002 1.00 96.62 220 LEU A CA 1
ATOM 1787 C C . LEU A 1 220 ? -12.538 3.093 -5.912 1.00 96.62 220 LEU A C 1
ATOM 1789 O O . LEU A 1 220 ? -12.730 3.620 -4.815 1.00 96.62 220 LEU A O 1
ATOM 1793 N N . LYS A 1 221 ? -13.106 3.571 -7.026 1.00 96.62 221 LYS A N 1
ATOM 1794 C CA . LYS A 1 221 ? -13.960 4.771 -7.091 1.00 96.62 221 LYS A CA 1
ATOM 1795 C C . LYS A 1 221 ? -13.324 5.971 -6.370 1.00 96.62 221 LYS A C 1
ATOM 1797 O O . LYS A 1 221 ? -14.000 6.665 -5.607 1.00 96.62 221 LYS A O 1
ATOM 1802 N N . THR A 1 222 ? -12.019 6.132 -6.532 1.00 96.06 222 THR A N 1
ATOM 1803 C CA . THR A 1 222 ? -11.187 7.208 -5.982 1.00 96.06 222 THR A CA 1
ATOM 1804 C C . THR A 1 222 ? -9.970 7.353 -6.884 1.00 96.06 222 THR A C 1
ATOM 1806 O O . THR A 1 222 ? -9.698 6.454 -7.676 1.00 96.06 222 THR A O 1
ATOM 1809 N N . GLU A 1 223 ? -9.253 8.463 -6.802 1.00 96.12 223 GLU A N 1
ATOM 1810 C CA . GLU A 1 223 ? -8.022 8.630 -7.570 1.00 96.12 223 GLU A CA 1
ATOM 1811 C C . GLU A 1 223 ? -6.962 7.622 -7.108 1.00 96.12 223 GLU A C 1
ATOM 1813 O O . GLU A 1 223 ? -6.703 7.477 -5.913 1.00 96.12 223 GLU A O 1
ATOM 1818 N N . VAL A 1 224 ? -6.366 6.906 -8.058 1.00 96.88 224 VAL A N 1
ATOM 1819 C CA . VAL A 1 224 ? -5.205 6.047 -7.832 1.00 96.88 224 VAL A CA 1
ATOM 1820 C C . VAL A 1 224 ? -4.069 6.555 -8.696 1.00 96.88 224 VAL A C 1
ATOM 1822 O O . VAL A 1 224 ? -4.229 6.676 -9.910 1.00 96.88 224 VAL A O 1
ATOM 1825 N N . VAL A 1 225 ? -2.928 6.815 -8.066 1.00 95.94 225 VAL A N 1
ATOM 1826 C CA . VAL A 1 225 ? -1.700 7.235 -8.744 1.00 95.94 225 VAL A CA 1
ATOM 1827 C C . VAL A 1 225 ? -0.678 6.114 -8.626 1.00 95.94 225 VAL A C 1
ATOM 1829 O O . VAL A 1 225 ? -0.442 5.591 -7.533 1.00 95.94 225 VAL A O 1
ATOM 1832 N N . VAL A 1 226 ? -0.086 5.728 -9.756 1.00 95.12 226 VAL A N 1
ATOM 1833 C CA . VAL A 1 226 ? 0.932 4.677 -9.800 1.00 95.12 226 VAL A CA 1
ATOM 1834 C C . VAL A 1 226 ? 2.298 5.334 -9.894 1.00 95.12 226 VAL A C 1
ATOM 1836 O O . VAL A 1 226 ? 2.709 5.821 -10.948 1.00 95.12 226 VAL A O 1
ATOM 1839 N N . ILE A 1 227 ? 3.019 5.333 -8.778 1.00 92.88 227 ILE A N 1
ATOM 1840 C CA . ILE A 1 227 ? 4.360 5.892 -8.717 1.00 92.88 227 ILE A CA 1
ATOM 1841 C C . ILE A 1 227 ? 5.339 4.882 -9.290 1.00 92.88 227 ILE A C 1
ATOM 1843 O O . ILE A 1 227 ? 5.493 3.774 -8.777 1.00 92.88 227 ILE A O 1
ATOM 1847 N N . THR A 1 228 ? 5.969 5.283 -10.382 1.00 90.81 228 THR A N 1
ATOM 1848 C CA . THR A 1 228 ? 6.799 4.415 -11.200 1.00 90.81 228 THR A CA 1
ATOM 1849 C C . THR A 1 228 ? 8.272 4.689 -10.888 1.00 90.81 228 THR A C 1
ATOM 1851 O O . THR A 1 228 ? 8.735 5.810 -11.071 1.00 90.81 228 THR A O 1
ATOM 1854 N N . GLU A 1 229 ? 8.986 3.683 -10.382 1.00 85.31 229 GLU A N 1
ATOM 1855 C CA . GLU A 1 229 ? 10.407 3.748 -10.008 1.00 85.31 229 GLU A CA 1
ATOM 1856 C C . GLU A 1 229 ? 11.202 2.803 -10.919 1.00 85.31 229 GLU A C 1
ATOM 1858 O O . GLU A 1 229 ? 11.075 1.582 -10.810 1.00 85.31 229 GLU A O 1
ATOM 1863 N N . ILE A 1 230 ? 11.961 3.350 -11.870 1.00 81.69 230 ILE A N 1
ATOM 1864 C CA . ILE A 1 230 ? 12.583 2.600 -12.976 1.00 81.69 230 ILE A CA 1
ATOM 1865 C C . ILE A 1 230 ? 14.079 2.878 -13.035 1.00 81.69 230 ILE A C 1
ATOM 1867 O O . ILE A 1 230 ? 14.453 4.042 -12.774 1.00 81.69 230 ILE A O 1
#

Foldseek 3Di:
DVVLVVLVVLLVPFPFDDQVLVVVVVLADFDPPVQQDDPRGGDVSVRSLLLSLQQLVLVVCCVQQVVVVVLVVCVVLVFAFDDPVRDDPQRNRFNNPGRFKGFPFRFHCVQDDPVLSVLSVCSVVCHPPPVSVVVNSVVSLVCVQVGRFLANPFQADWDQCDDDPVCLRIDGRSEGEMEGETDADADPVRHRPDPVSVVVVVVVQVVVQVVSQVRVCVVSVIGYHYHYYD

Nearest PDB structures (foldseek):
  4gyz-assembly8_H  TM=6.832E-01  e=6.822E+00  Mus musculus
  4gz1-assembly3_A  TM=6.493E-01  e=5.606E+00  Mus musculus